Protein AF-A0A2P5VU64-F1 (afdb_monomer)

Radius of gyration: 19.5 Å; Cα contacts (8 Å, |Δi|>4): 192; chains: 1; bounding box: 50×42×52 Å

Sequence (195 aa):
MLFRFRMPMESRQTRKTIYHFSALVTERRICGEYETPKRPQPHTSYDRAQQSMHFMIYVHAKMMIDGAKDTEIAMGAYQPYRLSTKEPVRGQIHGLRMALWYEHLRKLDKSFLEPESLEFVRKVKHSVEEYWDLYACESLDNKLLSHLLSYPIGVSSDGEVKELAGLEYLRTPKVEFLNPNLDPSFHSHYLNSVI

Foldseek 3Di:
DWDWDFEDDDPDDPDGDIFTKFFKAADDDDPPDDDDPDADDPPALRNLCVVRSMDTDDDPDDDDDDDDDDDDDDDDDDDPVQDPPPHQGDDPVLVVQQVVCCQAQVDDDPCSSPRRDVVVVVVLQVSQDVLLVVLLDSDSPDHSSGRIHGDQWDADPVGDIDGHHSCPSVDRPPDDPDDPPQDPVVVVVVVVVVD

Nearest PDB stru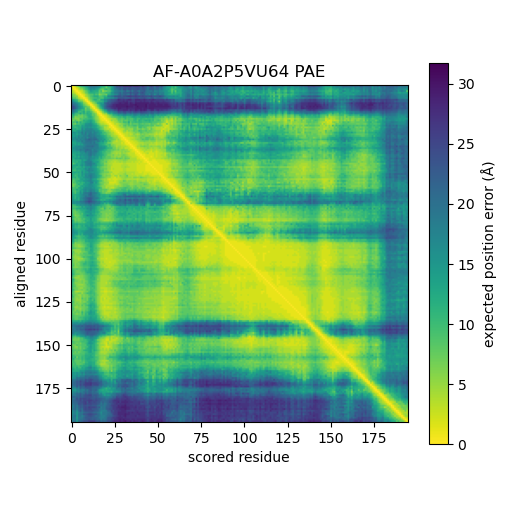ctures (foldseek):
  6kz9-assembly1_A  TM=8.864E-01  e=1.125E-11  Arabidopsis thaliana
  6kz8-assembly2_B  TM=8.758E-01  e=1.652E-11  Arabidopsis thaliana

Secondary structure (DSSP, 8-state):
--EEEE-PPPTT--S--EEEEEEEEE----TTPPPPSSPPPTTSHHHHHHHHTEEE------S---SSSS---------TT--TTTS---SHHHHHHHHHHHHHHS---GGGG-TTSHHHHHHHHHHHHHHHHHHHSS-TTS----SEEE-SEEE-TT--EEEPTTGGGT--TT--SS-TTS-HHHHHHHHHH--

Solvent-accessible surface area (backbone atoms only — not comparable to full-atom values): 12483 Å² total; per-residue (Å²): 110,73,49,76,49,88,49,59,82,68,88,92,62,97,63,87,60,73,48,53,32,35,43,40,47,54,62,74,94,56,94,89,58,90,76,73,96,67,80,63,62,83,92,34,50,65,30,50,28,66,71,67,32,46,48,72,51,81,61,83,82,83,88,78,86,80,83,89,79,65,95,80,87,86,86,89,85,81,59,88,93,49,56,73,83,88,49,88,50,84,42,70,70,43,51,52,54,52,50,51,45,28,68,30,55,60,50,89,58,78,43,69,80,43,62,72,34,60,66,27,48,55,51,53,52,51,51,15,49,54,43,36,56,56,68,46,42,88,62,79,83,62,75,56,74,40,28,44,21,48,36,67,58,43,71,50,97,91,63,53,78,44,78,42,89,54,49,74,80,75,42,43,96,84,60,69,94,69,60,89,87,54,54,73,68,48,57,55,42,52,71,57,62,80,102

Structure (mmCIF, N/CA/C/O backbone):
data_AF-A0A2P5VU64-F1
#
_entry.id   AF-A0A2P5VU64-F1
#
loop_
_atom_site.group_PDB
_atom_site.id
_atom_site.type_symbol
_atom_site.label_atom_id
_atom_site.label_alt_id
_atom_site.label_comp_id
_atom_site.label_asym_id
_atom_site.label_entity_id
_atom_site.label_seq_id
_atom_site.pdbx_PDB_ins_code
_atom_site.Cartn_x
_atom_site.Cartn_y
_atom_site.Cartn_z
_atom_site.occupancy
_atom_site.B_iso_or_equiv
_atom_site.auth_seq_id
_atom_site.auth_comp_id
_atom_site.auth_asym_id
_atom_site.auth_atom_id
_atom_site.pdbx_PDB_model_num
ATOM 1 N N . MET A 1 1 ? -3.657 -5.765 -7.838 1.00 35.09 1 MET A N 1
ATOM 2 C CA . MET A 1 1 ? -4.469 -5.692 -6.606 1.00 35.09 1 MET A CA 1
ATOM 3 C C . MET A 1 1 ? -4.296 -4.299 -6.033 1.00 35.09 1 MET A C 1
ATOM 5 O O . MET A 1 1 ? -3.183 -3.792 -6.041 1.00 35.09 1 MET A O 1
ATOM 9 N N . LEU A 1 2 ? -5.405 -3.664 -5.678 1.00 44.16 2 LEU A N 1
ATOM 10 C CA . LEU A 1 2 ? -5.527 -2.230 -5.438 1.00 44.16 2 LEU A CA 1
ATOM 11 C C . LEU A 1 2 ? -5.613 -1.996 -3.932 1.00 44.16 2 LEU A C 1
ATOM 13 O O . LEU A 1 2 ? -6.511 -2.546 -3.292 1.00 44.16 2 LEU A O 1
ATOM 17 N N . PHE A 1 3 ? -4.716 -1.202 -3.348 1.00 46.94 3 PHE A N 1
ATOM 18 C CA . PHE A 1 3 ? -4.949 -0.755 -1.978 1.00 46.94 3 PHE A CA 1
ATOM 19 C C . PHE A 1 3 ? -6.023 0.324 -2.001 1.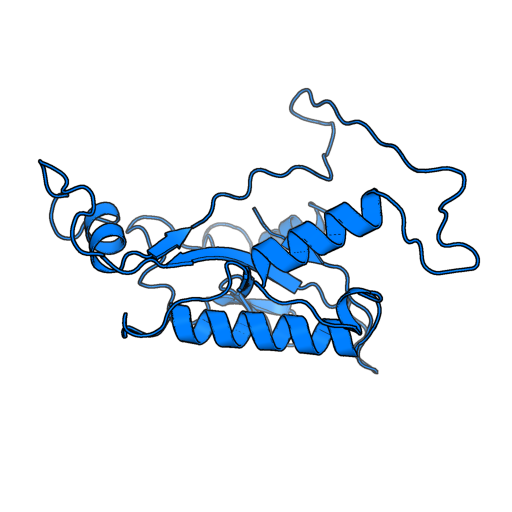00 46.94 3 PHE A C 1
ATOM 21 O O . PHE A 1 3 ? -5.830 1.382 -2.600 1.00 46.94 3 PHE A O 1
ATOM 28 N N . ARG A 1 4 ? -7.154 0.042 -1.355 1.00 49.94 4 ARG A N 1
ATOM 29 C CA . ARG A 1 4 ? -8.271 0.971 -1.228 1.00 49.94 4 ARG A CA 1
ATOM 30 C C . ARG A 1 4 ? -8.311 1.511 0.190 1.00 49.94 4 ARG A C 1
ATOM 32 O O . ARG A 1 4 ? -8.618 0.774 1.125 1.00 49.94 4 ARG A O 1
ATOM 39 N N . PHE A 1 5 ? -8.062 2.805 0.344 1.00 51.47 5 PHE A N 1
ATOM 40 C CA . PHE A 1 5 ? -8.229 3.478 1.628 1.00 51.47 5 PHE A CA 1
ATOM 41 C C . PHE A 1 5 ? -9.412 4.433 1.560 1.00 51.47 5 PHE A C 1
ATOM 43 O O . PHE A 1 5 ? -9.481 5.316 0.703 1.00 51.47 5 PHE A O 1
ATOM 50 N N . ARG A 1 6 ? -10.360 4.242 2.480 1.00 52.38 6 ARG A N 1
ATOM 51 C CA . ARG A 1 6 ? -11.433 5.203 2.720 1.00 52.38 6 ARG A CA 1
ATOM 52 C C . ARG A 1 6 ? -10.887 6.280 3.647 1.00 52.38 6 ARG A C 1
ATOM 54 O O . ARG A 1 6 ? -10.608 6.000 4.807 1.00 52.38 6 ARG A O 1
ATOM 61 N N . MET A 1 7 ? -10.743 7.486 3.117 1.00 52.78 7 MET A N 1
ATOM 62 C CA . MET A 1 7 ? -10.142 8.617 3.816 1.00 52.78 7 MET A CA 1
ATOM 63 C C . MET A 1 7 ? -11.204 9.700 4.108 1.00 52.78 7 MET A C 1
ATOM 65 O O . MET A 1 7 ? -12.197 9.792 3.378 1.00 52.78 7 MET A O 1
ATOM 69 N N . PRO A 1 8 ? -11.042 10.498 5.176 1.00 45.56 8 PRO A N 1
ATOM 70 C CA . PRO A 1 8 ? -11.958 11.584 5.531 1.00 45.56 8 PRO A CA 1
ATOM 71 C C . PRO A 1 8 ? -11.975 12.732 4.520 1.00 45.56 8 PRO A C 1
ATOM 73 O O . PRO A 1 8 ? -11.024 12.958 3.777 1.00 45.56 8 PRO A O 1
ATOM 76 N N . MET A 1 9 ? -13.091 13.460 4.534 1.00 53.88 9 MET A N 1
ATOM 77 C CA . MET A 1 9 ? -13.458 14.505 3.577 1.00 53.88 9 MET A CA 1
ATOM 78 C C . MET A 1 9 ? -12.598 15.770 3.706 1.00 53.88 9 MET A C 1
ATOM 80 O O . MET A 1 9 ? -12.361 16.267 4.805 1.00 53.88 9 MET A O 1
ATOM 84 N N . GLU A 1 10 ? -12.265 16.365 2.564 1.00 50.94 10 GLU A N 1
ATOM 85 C CA . GLU A 1 10 ? -11.959 17.790 2.438 1.00 50.94 10 GLU A CA 1
ATOM 86 C C . GLU A 1 10 ? -13.278 18.495 2.057 1.00 50.94 10 GLU A C 1
ATOM 88 O O . GLU A 1 10 ? -14.085 17.956 1.297 1.00 50.94 10 GLU A O 1
ATOM 93 N N . SER A 1 11 ? -13.601 19.618 2.693 1.00 46.41 11 SER A N 1
ATOM 94 C CA . SER A 1 11 ? -14.956 20.185 2.698 1.00 46.41 11 SER A CA 1
ATOM 95 C C . SER A 1 11 ? -15.526 20.502 1.297 1.00 46.41 11 SER A C 1
ATOM 97 O O . SER A 1 11 ? -14.829 20.966 0.404 1.00 46.41 11 SER A O 1
ATOM 99 N N . ARG A 1 12 ? -16.851 20.299 1.157 1.00 40.94 12 ARG A N 1
ATOM 100 C CA . ARG A 1 12 ? -17.751 20.607 0.013 1.00 40.94 12 ARG A CA 1
ATOM 101 C C . ARG A 1 12 ? -17.736 19.713 -1.241 1.00 40.94 12 ARG A C 1
ATOM 103 O O . ARG A 1 12 ? -18.555 19.968 -2.121 1.00 40.94 12 ARG A O 1
ATOM 110 N N . GLN A 1 13 ? -16.983 18.615 -1.304 1.00 41.06 13 GLN A N 1
ATOM 111 C CA . GLN A 1 13 ? -17.197 17.600 -2.352 1.00 41.06 13 GLN A CA 1
ATOM 112 C C . GLN A 1 13 ? -18.143 16.495 -1.836 1.00 41.06 13 GLN A C 1
ATOM 114 O O . GLN A 1 13 ? -17.823 15.763 -0.907 1.00 41.06 13 GLN A O 1
ATOM 119 N N . THR A 1 14 ? -19.331 16.346 -2.425 1.00 37.97 14 THR A N 1
ATOM 120 C CA . THR A 1 14 ? -20.362 15.352 -2.043 1.00 37.97 14 THR A CA 1
ATOM 121 C C . THR A 1 14 ? -20.036 13.905 -2.447 1.00 37.97 14 THR A C 1
ATOM 123 O O . THR A 1 14 ? -20.890 13.024 -2.335 1.00 37.97 14 THR A O 1
ATOM 126 N N . ARG A 1 15 ? -18.811 13.614 -2.902 1.00 46.00 15 ARG A N 1
ATOM 127 C CA . ARG A 1 15 ? -18.393 12.279 -3.353 1.00 46.00 15 ARG A CA 1
ATOM 128 C C . ARG A 1 15 ? -17.244 11.755 -2.494 1.00 46.00 15 ARG A C 1
ATOM 130 O O . ARG A 1 15 ? -16.298 12.470 -2.196 1.00 46.00 15 ARG A O 1
ATOM 137 N N . LYS A 1 16 ? -17.355 10.485 -2.096 1.00 49.34 16 LYS A N 1
ATOM 138 C CA . LYS A 1 16 ? -16.353 9.731 -1.330 1.00 49.34 16 LYS A CA 1
ATOM 139 C C . LYS A 1 16 ? -15.009 9.773 -2.073 1.00 49.34 16 LYS A C 1
ATOM 141 O O . LYS A 1 16 ? -14.942 9.267 -3.190 1.00 49.34 16 LYS A O 1
ATOM 146 N N . THR A 1 17 ? -13.951 10.311 -1.468 1.00 55.25 17 THR A N 1
ATOM 147 C CA . THR A 1 17 ? -12.604 10.234 -2.056 1.00 55.25 17 THR A CA 1
ATOM 148 C C . THR A 1 17 ? -12.017 8.853 -1.786 1.00 55.25 17 THR A C 1
ATOM 150 O O . THR A 1 17 ? -11.807 8.464 -0.635 1.00 55.25 17 THR A O 1
ATOM 153 N N . ILE A 1 18 ? -11.802 8.088 -2.852 1.00 63.03 18 ILE A N 1
ATOM 154 C CA . ILE A 1 18 ? -11.161 6.776 -2.810 1.00 63.03 18 ILE A CA 1
ATOM 155 C C . ILE A 1 18 ? -9.759 6.950 -3.377 1.00 63.03 18 ILE A C 1
ATOM 157 O O . ILE A 1 18 ? -9.608 7.434 -4.496 1.00 63.03 18 ILE A O 1
ATOM 161 N N . TYR A 1 19 ? -8.754 6.547 -2.605 1.00 65.44 19 TYR A N 1
ATOM 162 C CA . TYR A 1 19 ? -7.378 6.507 -3.079 1.00 65.44 19 TYR A CA 1
ATOM 163 C C . TYR A 1 19 ? -7.000 5.091 -3.481 1.00 65.44 19 TYR A C 1
ATOM 165 O O . TYR A 1 19 ? -7.389 4.118 -2.825 1.00 65.44 19 TYR A O 1
ATOM 173 N N . HIS A 1 20 ? -6.238 5.019 -4.563 1.00 71.25 20 HIS A N 1
ATOM 174 C CA . HIS A 1 20 ? -5.777 3.802 -5.194 1.00 71.25 20 HIS A CA 1
ATOM 175 C C . HIS A 1 20 ? -4.257 3.821 -5.223 1.00 71.25 20 HIS A C 1
ATOM 177 O O . HIS A 1 20 ? -3.665 4.754 -5.765 1.00 71.25 20 HIS A O 1
ATOM 183 N N . PHE A 1 21 ? -3.638 2.789 -4.656 1.00 77.44 21 PHE A N 1
ATOM 184 C CA . PHE A 1 21 ? -2.183 2.667 -4.633 1.00 77.44 21 PHE A CA 1
ATOM 185 C C . PHE A 1 21 ? -1.721 1.348 -5.248 1.00 77.44 21 PHE A C 1
ATOM 187 O O . PHE A 1 21 ? -2.405 0.321 -5.151 1.00 77.44 21 PHE A O 1
ATOM 194 N N . SER A 1 22 ? -0.534 1.390 -5.841 1.00 74.38 22 SER A N 1
ATOM 195 C CA . SER A 1 22 ? 0.247 0.238 -6.292 1.00 74.38 22 SER A CA 1
ATOM 196 C C . SER A 1 22 ? 1.523 0.117 -5.467 1.00 74.38 22 SER A C 1
ATOM 198 O O . SER A 1 22 ? 2.040 1.119 -4.973 1.00 74.38 22 SER A O 1
ATOM 200 N N . ALA A 1 23 ? 2.029 -1.110 -5.335 1.00 74.31 23 ALA A N 1
ATOM 201 C CA . ALA A 1 23 ? 3.325 -1.354 -4.725 1.00 74.31 23 ALA A CA 1
ATOM 202 C C . ALA A 1 23 ? 4.374 -1.656 -5.804 1.00 74.31 23 ALA A C 1
ATOM 204 O O . ALA A 1 23 ? 4.164 -2.560 -6.614 1.00 74.31 23 ALA A O 1
ATOM 205 N N . LEU A 1 24 ? 5.483 -0.921 -5.830 1.00 73.38 24 LEU A N 1
ATOM 206 C CA . LEU A 1 24 ? 6.582 -1.126 -6.781 1.00 73.38 24 LEU A CA 1
ATOM 207 C C . LEU A 1 24 ? 7.917 -1.176 -6.034 1.00 73.38 24 LEU A C 1
ATOM 209 O O . LEU A 1 24 ? 8.029 -0.730 -4.893 1.00 73.38 24 LEU A O 1
ATOM 213 N N . VAL A 1 25 ? 8.919 -1.740 -6.693 1.00 73.00 25 VAL A N 1
ATOM 214 C CA . VAL A 1 25 ? 10.304 -1.764 -6.238 1.00 73.00 25 VAL A CA 1
ATOM 215 C C . VAL A 1 25 ? 11.204 -1.242 -7.353 1.00 73.00 25 VAL A C 1
ATOM 217 O O . VAL A 1 25 ? 11.032 -1.609 -8.518 1.00 73.00 25 VAL A O 1
ATOM 220 N N . THR A 1 26 ? 12.157 -0.396 -6.969 1.00 71.25 26 THR A N 1
ATOM 221 C CA . THR A 1 26 ? 13.255 0.064 -7.820 1.00 71.25 26 THR A CA 1
ATOM 222 C C . THR A 1 26 ? 14.561 -0.210 -7.095 1.00 71.25 26 THR A C 1
ATOM 224 O O . THR A 1 26 ? 14.752 0.273 -5.976 1.00 71.25 26 THR A O 1
ATOM 227 N N . GLU A 1 27 ? 15.468 -0.955 -7.719 1.00 72.12 27 GLU A N 1
ATOM 228 C CA . GLU A 1 27 ? 16.772 -1.275 -7.130 1.00 72.12 27 GLU A CA 1
ATOM 229 C C . GLU A 1 27 ? 17.926 -0.738 -7.978 1.00 72.12 27 GLU A C 1
ATOM 231 O O . GLU A 1 27 ? 17.829 -0.581 -9.192 1.00 72.12 27 GLU A O 1
ATOM 236 N N . ARG A 1 28 ? 19.054 -0.441 -7.329 1.00 73.62 28 ARG A N 1
ATOM 237 C CA . ARG A 1 28 ? 20.294 -0.082 -8.020 1.00 73.62 28 ARG A CA 1
ATOM 238 C C . ARG A 1 28 ? 21.192 -1.306 -8.052 1.00 73.62 28 ARG A C 1
ATOM 240 O O . ARG A 1 28 ? 21.354 -1.951 -7.020 1.00 73.62 28 ARG A O 1
ATOM 247 N N . ARG A 1 29 ? 21.859 -1.537 -9.185 1.00 71.50 29 ARG A N 1
ATOM 248 C CA . ARG A 1 29 ? 22.912 -2.549 -9.241 1.00 71.50 29 ARG A CA 1
ATOM 249 C C . ARG A 1 29 ? 24.040 -2.249 -8.264 1.00 71.50 29 ARG A C 1
ATOM 251 O O . ARG A 1 29 ? 24.565 -1.132 -8.244 1.00 71.50 29 ARG A O 1
ATOM 258 N N . ILE A 1 30 ? 24.439 -3.253 -7.495 1.00 78.56 30 ILE A N 1
ATOM 259 C CA . ILE A 1 30 ? 25.557 -3.158 -6.550 1.00 78.56 30 ILE A CA 1
ATOM 260 C C . ILE A 1 30 ? 26.722 -4.054 -6.976 1.00 78.56 30 ILE A C 1
ATOM 262 O O . ILE A 1 30 ? 26.558 -5.049 -7.676 1.00 78.56 30 ILE A O 1
ATOM 266 N N . CYS A 1 31 ? 27.938 -3.688 -6.567 1.00 78.62 31 CYS A N 1
ATOM 267 C CA . CYS A 1 31 ? 29.116 -4.510 -6.836 1.00 78.62 31 CYS A CA 1
ATOM 268 C C . CYS A 1 31 ? 28.989 -5.863 -6.114 1.00 78.62 31 CYS A C 1
ATOM 270 O O . CYS A 1 31 ? 28.691 -5.893 -4.920 1.00 78.62 31 CYS A O 1
ATOM 272 N N . GLY A 1 32 ? 29.226 -6.965 -6.831 1.00 84.06 32 GLY A N 1
ATOM 273 C CA . GLY A 1 32 ? 29.089 -8.325 -6.298 1.00 84.06 32 GLY A CA 1
ATOM 274 C C . GLY A 1 32 ? 27.659 -8.877 -6.304 1.00 84.06 32 GLY A C 1
ATOM 275 O O . GLY A 1 32 ? 27.426 -9.943 -5.737 1.00 84.06 32 GLY A O 1
ATOM 276 N N . GLU A 1 33 ? 26.707 -8.176 -6.925 1.00 84.12 33 GLU A N 1
ATOM 277 C CA . GLU A 1 33 ? 25.364 -8.704 -7.174 1.00 84.12 33 GLU A CA 1
ATOM 278 C C . GLU A 1 33 ? 25.394 -9.885 -8.158 1.00 84.12 33 GLU A C 1
ATOM 280 O O . GLU A 1 33 ? 26.317 -10.038 -8.958 1.00 84.12 33 GLU A O 1
ATOM 285 N N . TYR A 1 34 ? 24.373 -10.739 -8.094 1.00 84.25 34 TYR A N 1
ATOM 286 C CA . TYR A 1 34 ? 24.239 -11.888 -8.981 1.00 84.25 34 TYR A CA 1
ATOM 287 C C . TYR A 1 34 ? 24.138 -11.464 -10.454 1.00 84.25 34 TYR A C 1
ATOM 289 O O . TYR A 1 34 ? 23.238 -10.721 -10.847 1.00 84.25 34 TYR A O 1
ATOM 297 N N . GLU A 1 35 ? 25.016 -12.009 -11.295 1.00 83.12 35 GLU A N 1
ATOM 298 C CA . GLU A 1 35 ? 24.960 -11.810 -12.740 1.00 83.12 35 GLU A CA 1
ATOM 299 C C . GLU A 1 35 ? 24.238 -12.973 -13.426 1.00 83.12 35 GLU A C 1
ATOM 301 O O . GLU A 1 35 ? 24.641 -14.136 -13.351 1.00 83.12 35 GLU A O 1
ATOM 306 N N . THR A 1 36 ? 23.157 -12.657 -14.140 1.00 82.81 36 THR A N 1
ATOM 307 C CA . THR A 1 36 ? 22.395 -13.651 -14.900 1.00 82.81 36 THR A CA 1
ATOM 308 C C . THR A 1 36 ? 23.235 -14.210 -16.058 1.00 82.81 36 THR A C 1
ATOM 310 O O . THR A 1 36 ? 23.686 -13.425 -16.898 1.00 82.81 36 THR A O 1
ATOM 313 N N . PRO A 1 37 ? 23.368 -15.543 -16.208 1.00 83.25 37 PRO A N 1
ATOM 314 C CA . PRO A 1 37 ? 24.185 -16.150 -17.265 1.00 83.25 37 PRO A CA 1
ATOM 315 C C . PRO A 1 37 ? 23.597 -15.979 -18.675 1.00 83.25 37 PRO A C 1
ATOM 317 O O . PRO A 1 37 ? 24.308 -16.122 -19.667 1.00 83.25 37 PRO A O 1
ATOM 320 N N . LYS A 1 38 ? 22.296 -15.684 -18.789 1.00 88.75 38 LYS A N 1
ATOM 321 C CA . LYS A 1 38 ? 21.613 -15.391 -20.055 1.00 88.75 38 LYS A CA 1
ATOM 322 C C . LYS A 1 38 ? 20.889 -14.061 -19.944 1.00 88.75 38 LYS A C 1
ATOM 324 O O . LYS A 1 38 ? 20.228 -13.809 -18.940 1.00 88.75 38 LYS A O 1
ATOM 329 N N . ARG A 1 39 ? 20.990 -13.241 -20.990 1.00 85.38 39 ARG A N 1
ATOM 330 C CA . ARG A 1 39 ? 20.230 -11.995 -21.091 1.00 85.38 39 ARG A CA 1
ATOM 331 C C . ARG A 1 39 ? 18.847 -12.241 -21.706 1.00 85.38 39 ARG A C 1
ATOM 333 O O . ARG A 1 39 ? 18.708 -13.159 -22.521 1.00 85.38 39 ARG A O 1
ATOM 340 N N . PRO A 1 40 ? 17.844 -11.430 -21.334 1.00 86.62 40 PRO A N 1
ATOM 341 C CA . PRO A 1 40 ? 16.554 -11.385 -22.011 1.00 86.62 40 PRO A CA 1
ATOM 342 C C . PRO A 1 40 ? 16.703 -11.154 -23.518 1.00 86.62 40 PRO A C 1
ATOM 344 O O . PRO A 1 40 ? 17.687 -10.571 -23.975 1.00 86.62 40 PRO A O 1
ATOM 347 N N . GLN A 1 41 ? 15.697 -11.558 -24.297 1.00 85.81 41 GLN A N 1
ATOM 348 C CA . GLN A 1 41 ? 15.611 -11.121 -25.691 1.00 85.81 41 GLN A CA 1
ATOM 349 C C . GLN A 1 41 ? 15.398 -9.597 -25.741 1.00 85.81 41 GLN A C 1
ATOM 351 O O . GLN A 1 41 ? 14.545 -9.103 -24.990 1.00 85.81 41 GLN A O 1
ATOM 356 N N . PRO A 1 42 ? 16.114 -8.864 -26.615 1.00 86.19 42 PRO A N 1
ATOM 357 C CA . PRO A 1 42 ? 15.985 -7.414 -26.723 1.00 86.19 42 PRO A CA 1
ATOM 358 C C . PRO A 1 42 ? 14.543 -6.963 -26.960 1.00 86.19 42 PRO A C 1
ATOM 360 O O . PRO A 1 42 ? 13.776 -7.646 -27.641 1.00 86.19 42 PRO A O 1
ATOM 363 N N . HIS A 1 43 ? 14.185 -5.798 -26.418 1.00 79.44 43 HIS A N 1
ATOM 364 C CA . HIS A 1 43 ? 12.869 -5.159 -26.595 1.00 79.44 43 HIS A CA 1
ATOM 365 C C . HIS A 1 43 ? 11.676 -5.932 -26.005 1.00 79.44 43 HIS A C 1
ATOM 367 O O . HIS A 1 43 ? 10.518 -5.587 -26.253 1.00 79.44 43 HIS A O 1
ATOM 373 N N . THR A 1 44 ? 11.927 -6.955 -25.185 1.00 80.62 44 THR A N 1
ATOM 374 C CA . THR A 1 44 ? 10.879 -7.610 -24.393 1.00 80.62 44 THR A CA 1
ATOM 375 C C . THR A 1 44 ? 10.579 -6.822 -23.117 1.00 80.62 44 THR A C 1
ATOM 377 O O . THR A 1 44 ? 11.389 -6.025 -22.648 1.00 80.62 44 THR A O 1
ATOM 380 N N . SER A 1 45 ? 9.419 -7.061 -22.496 1.00 75.06 45 SER A N 1
ATOM 381 C CA . SER A 1 45 ? 9.135 -6.503 -21.164 1.00 75.06 45 SER A CA 1
ATOM 382 C C . SER A 1 45 ? 10.151 -6.948 -20.116 1.00 75.06 45 SER A C 1
ATOM 384 O O . SER A 1 45 ? 10.451 -6.186 -19.206 1.00 75.06 45 SER A O 1
ATOM 386 N N . TYR A 1 46 ? 10.681 -8.165 -20.257 1.00 79.38 46 TYR A N 1
ATOM 387 C CA . TYR A 1 46 ? 11.699 -8.701 -19.363 1.0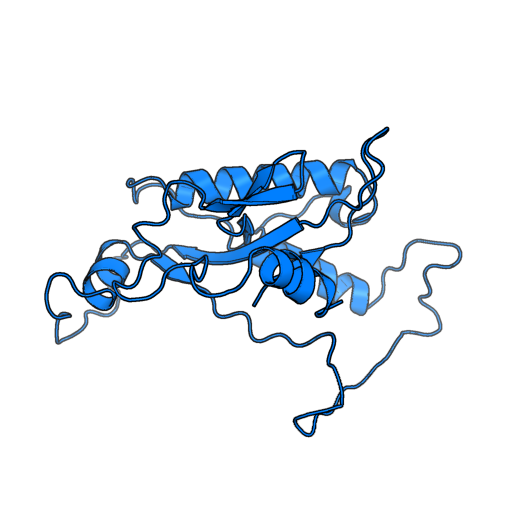0 79.38 46 TYR A CA 1
ATOM 388 C C . TYR A 1 46 ? 13.030 -7.950 -19.513 1.00 79.38 46 TYR A C 1
ATOM 390 O O . TYR A 1 46 ? 13.618 -7.555 -18.513 1.00 79.38 46 TYR A O 1
ATOM 398 N N . ASP A 1 47 ? 13.444 -7.661 -20.751 1.00 81.19 47 ASP A N 1
ATOM 399 C CA . ASP A 1 47 ? 14.612 -6.819 -21.044 1.00 81.19 47 ASP A CA 1
ATOM 400 C C . ASP A 1 47 ? 14.464 -5.412 -20.458 1.00 81.19 47 ASP A C 1
ATOM 402 O O . ASP A 1 47 ? 15.327 -4.953 -19.713 1.00 81.19 47 ASP A O 1
ATOM 406 N N . ARG A 1 48 ? 13.322 -4.758 -20.706 1.00 78.25 48 ARG A N 1
ATOM 407 C CA . ARG A 1 48 ? 13.057 -3.405 -20.195 1.00 78.25 48 ARG A CA 1
ATOM 408 C C . ARG A 1 48 ? 13.039 -3.343 -18.670 1.00 78.25 48 ARG A C 1
ATOM 410 O O . ARG A 1 48 ? 13.678 -2.461 -18.111 1.00 78.25 48 ARG A O 1
ATOM 417 N N . ALA A 1 49 ? 12.368 -4.285 -18.007 1.00 77.50 49 ALA A N 1
ATOM 418 C CA . ALA A 1 49 ? 12.334 -4.350 -16.546 1.00 77.50 49 ALA A CA 1
ATOM 419 C C . ALA A 1 49 ? 13.727 -4.607 -15.944 1.00 77.50 49 ALA A C 1
ATOM 421 O O . ALA A 1 49 ? 14.076 -4.018 -14.925 1.00 77.50 49 ALA A O 1
ATOM 422 N N . GLN A 1 50 ? 14.553 -5.442 -16.588 1.00 80.50 50 GLN A N 1
ATOM 423 C CA . GLN A 1 50 ? 15.921 -5.710 -16.135 1.00 80.50 50 GLN A CA 1
ATOM 424 C C . GLN A 1 50 ? 16.872 -4.522 -16.365 1.00 80.50 50 GLN A C 1
ATOM 426 O O . GLN A 1 50 ? 17.839 -4.360 -15.620 1.00 80.50 50 GLN A O 1
ATOM 431 N N . GLN A 1 51 ? 16.633 -3.706 -17.394 1.00 79.38 51 GLN A N 1
ATOM 432 C CA . GLN A 1 51 ? 17.415 -2.495 -17.666 1.00 79.38 51 GLN A CA 1
ATOM 433 C C . GLN A 1 51 ? 17.019 -1.342 -16.746 1.00 79.38 51 GLN A C 1
ATOM 435 O O . GLN A 1 51 ? 17.893 -0.657 -16.219 1.00 79.38 51 GLN A O 1
ATOM 440 N N . SER A 1 52 ? 15.717 -1.145 -16.537 1.00 74.69 52 SER A N 1
ATOM 441 C CA . SER A 1 52 ? 15.217 -0.097 -15.654 1.00 74.69 52 SER A CA 1
ATOM 442 C C . SER A 1 52 ? 15.355 -0.476 -14.179 1.00 74.69 52 SER A C 1
ATOM 444 O O . SER A 1 52 ? 15.343 0.414 -13.345 1.00 74.69 52 SER A O 1
ATOM 446 N N . MET A 1 53 ? 15.489 -1.762 -13.835 1.00 77.31 53 MET A N 1
ATOM 447 C CA . MET A 1 53 ? 15.471 -2.263 -12.450 1.00 77.31 53 MET A CA 1
ATOM 448 C C . MET A 1 53 ? 14.180 -1.911 -11.695 1.00 77.31 53 MET A C 1
ATOM 450 O O . MET A 1 53 ? 14.178 -1.784 -10.471 1.00 77.31 53 MET A O 1
ATOM 454 N N . HIS A 1 54 ? 13.078 -1.758 -12.431 1.00 76.12 54 HIS A N 1
ATOM 455 C CA . HIS A 1 54 ? 11.755 -1.484 -11.887 1.00 76.12 54 HIS A CA 1
ATOM 456 C C . HIS A 1 54 ? 10.875 -2.726 -11.998 1.00 76.12 54 HIS A C 1
ATOM 458 O O . HIS A 1 54 ? 10.782 -3.346 -13.063 1.00 76.12 54 HIS A O 1
ATOM 464 N N . PHE A 1 55 ? 10.174 -3.067 -10.919 1.00 75.06 55 PHE A N 1
ATOM 465 C CA . PHE A 1 55 ? 9.162 -4.114 -10.967 1.00 75.06 55 PHE A CA 1
ATOM 466 C C . PHE A 1 55 ? 8.010 -3.866 -9.996 1.00 75.06 55 PHE A C 1
ATOM 468 O O . PHE A 1 55 ? 8.142 -3.156 -9.003 1.00 75.06 55 PHE A O 1
ATOM 475 N N . MET A 1 56 ? 6.857 -4.477 -10.272 1.00 78.00 56 MET A N 1
ATOM 476 C CA . MET A 1 56 ? 5.714 -4.410 -9.367 1.00 78.00 56 MET A CA 1
ATOM 477 C C . MET A 1 56 ? 5.865 -5.419 -8.232 1.00 78.00 56 MET A C 1
ATOM 479 O O . MET A 1 56 ? 6.048 -6.614 -8.469 1.00 78.00 56 MET A O 1
ATOM 483 N N . ILE A 1 57 ? 5.691 -4.955 -6.997 1.00 75.94 57 ILE A N 1
ATOM 484 C CA . ILE A 1 57 ? 5.488 -5.847 -5.860 1.00 75.94 57 ILE A CA 1
ATOM 485 C C . ILE A 1 57 ? 4.071 -6.396 -5.980 1.00 75.94 57 ILE A C 1
ATOM 487 O O . ILE A 1 57 ? 3.078 -5.666 -5.901 1.00 75.94 57 ILE A O 1
ATOM 491 N N . TYR A 1 58 ? 3.968 -7.704 -6.197 1.00 75.94 58 TYR A N 1
ATOM 492 C CA . TYR A 1 58 ? 2.675 -8.347 -6.342 1.00 75.94 58 TYR A CA 1
ATOM 493 C C . TYR A 1 58 ? 1.951 -8.407 -4.995 1.00 75.94 58 TYR A C 1
ATOM 495 O O . TYR A 1 58 ? 2.253 -9.222 -4.124 1.00 75.94 58 TYR A O 1
ATOM 503 N N . VAL A 1 59 ? 0.964 -7.530 -4.832 1.00 74.44 59 VAL A N 1
ATOM 504 C CA . VAL A 1 59 ? 0.091 -7.524 -3.660 1.00 74.44 59 VAL A CA 1
ATOM 505 C C . VAL A 1 59 ? -0.884 -8.692 -3.790 1.00 74.44 59 VAL A C 1
ATOM 507 O O . VAL A 1 59 ? -1.742 -8.696 -4.671 1.00 74.44 59 VAL A O 1
ATOM 510 N N . HIS A 1 60 ? -0.744 -9.681 -2.908 1.00 79.38 60 HIS A N 1
ATOM 511 C CA . HIS A 1 60 ? -1.597 -10.874 -2.8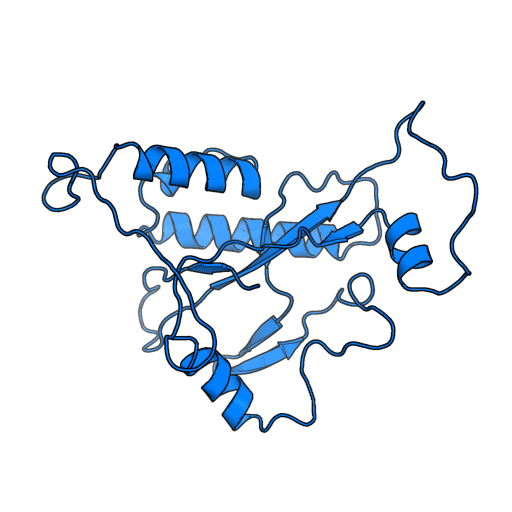30 1.00 79.38 60 HIS A CA 1
ATOM 512 C C . HIS A 1 60 ? -2.359 -10.947 -1.492 1.00 79.38 60 HIS A C 1
ATOM 514 O O . HIS A 1 60 ? -2.687 -12.028 -1.001 1.00 79.38 60 HIS A O 1
ATOM 520 N N . ALA A 1 61 ? -2.613 -9.793 -0.873 1.00 74.81 61 ALA A N 1
ATOM 521 C CA . ALA A 1 61 ? -3.262 -9.678 0.429 1.00 74.81 61 ALA A CA 1
ATOM 522 C C . ALA A 1 61 ? -4.787 -9.590 0.288 1.00 74.81 61 ALA A C 1
ATOM 524 O O . ALA A 1 61 ? -5.297 -8.583 -0.192 1.00 74.81 61 ALA A O 1
ATOM 525 N N . LYS A 1 62 ? -5.532 -10.604 0.740 1.00 77.69 62 LYS A N 1
ATOM 526 C CA . LYS A 1 62 ? -7.004 -10.579 0.750 1.00 77.69 62 LYS A CA 1
ATOM 527 C C . LYS A 1 62 ? -7.490 -10.131 2.117 1.00 77.69 62 LYS A C 1
ATOM 529 O O . LYS A 1 62 ? -7.135 -10.733 3.123 1.00 77.69 62 LYS A O 1
ATOM 534 N N . MET A 1 63 ? -8.300 -9.079 2.136 1.00 65.81 63 MET A N 1
ATOM 535 C CA . MET A 1 63 ? -8.911 -8.562 3.367 1.00 65.81 63 MET A CA 1
ATOM 536 C C . MET A 1 63 ? -10.441 -8.485 3.296 1.00 65.81 63 MET A C 1
ATOM 538 O O . MET A 1 63 ? -11.081 -8.277 4.319 1.00 65.81 63 MET A O 1
ATOM 542 N N . MET A 1 64 ? -11.029 -8.667 2.111 1.00 60.69 64 MET A N 1
ATOM 543 C CA . MET A 1 64 ? -12.475 -8.693 1.886 1.00 60.69 64 MET A CA 1
ATOM 544 C C . MET A 1 64 ? -12.759 -9.554 0.652 1.00 60.69 64 MET A C 1
ATOM 546 O O . MET A 1 64 ? -11.996 -9.486 -0.313 1.00 60.69 64 MET A O 1
ATOM 550 N N . ILE A 1 65 ? -13.790 -10.397 0.714 1.00 64.81 65 ILE A N 1
ATOM 551 C CA . ILE A 1 65 ? -14.074 -11.445 -0.276 1.00 64.81 65 ILE A CA 1
ATOM 552 C C . ILE A 1 65 ? -15.595 -11.535 -0.489 1.00 64.81 65 ILE A C 1
ATOM 554 O O . ILE A 1 65 ? -16.352 -11.335 0.459 1.00 64.81 65 ILE A O 1
ATOM 558 N N . ASP A 1 66 ? -16.019 -11.836 -1.719 1.00 70.00 66 ASP A N 1
ATOM 559 C CA . ASP A 1 66 ? -17.403 -12.151 -2.105 1.00 70.00 66 ASP A CA 1
ATOM 560 C C . ASP A 1 66 ? -17.576 -13.674 -2.305 1.00 70.00 66 ASP A C 1
ATOM 562 O O . ASP A 1 66 ? -16.654 -14.351 -2.755 1.00 70.00 66 ASP A O 1
ATOM 566 N N . GLY A 1 67 ? -18.741 -14.225 -1.949 1.00 70.81 67 GLY A N 1
ATOM 567 C CA . GLY A 1 67 ? -18.953 -15.660 -1.696 1.00 70.81 67 GLY A CA 1
ATOM 568 C C . GLY A 1 67 ? -19.619 -16.471 -2.813 1.00 70.81 67 GLY A C 1
ATOM 569 O O . GLY A 1 67 ? -19.977 -17.622 -2.583 1.00 70.81 67 GLY A O 1
ATOM 570 N N . ALA A 1 68 ? -19.841 -15.898 -3.998 1.00 72.94 68 ALA A N 1
ATOM 571 C CA . ALA A 1 68 ? -20.676 -16.527 -5.031 1.00 72.94 68 ALA A CA 1
ATOM 572 C C . ALA A 1 68 ? -19.923 -17.378 -6.078 1.00 72.94 68 ALA A C 1
ATOM 574 O O . ALA A 1 68 ? -20.564 -17.899 -6.992 1.00 72.94 68 ALA A O 1
ATOM 575 N N . LYS A 1 69 ? -18.588 -17.489 -6.008 1.00 78.38 69 LYS A N 1
ATOM 576 C CA . LYS A 1 69 ? -17.775 -18.136 -7.058 1.00 78.38 69 LYS A CA 1
ATOM 577 C C . LYS A 1 69 ? -16.880 -19.245 -6.514 1.00 78.38 69 LYS A C 1
ATOM 579 O O . LYS A 1 69 ? -17.252 -20.411 -6.586 1.00 78.38 69 LYS A O 1
ATOM 584 N N . ASP A 1 70 ? -15.728 -18.874 -5.971 1.00 80.69 70 ASP A N 1
ATOM 585 C CA . ASP A 1 70 ? -14.738 -19.816 -5.460 1.00 80.69 70 ASP A CA 1
ATOM 586 C C . ASP A 1 70 ? -14.941 -20.046 -3.956 1.00 80.69 70 ASP A C 1
ATOM 588 O O . ASP A 1 70 ? -15.482 -19.197 -3.243 1.00 80.69 70 ASP A O 1
ATOM 592 N N . THR A 1 71 ? -14.529 -21.214 -3.457 1.00 82.38 71 THR A N 1
ATOM 593 C CA . THR A 1 71 ? -14.554 -21.492 -2.017 1.00 82.38 71 THR A CA 1
ATOM 594 C C . THR A 1 71 ? -13.431 -20.736 -1.324 1.00 82.38 71 THR A C 1
ATOM 596 O O . THR A 1 71 ? -12.260 -20.953 -1.630 1.00 82.38 71 THR A O 1
ATOM 599 N N . GLU A 1 72 ? -13.787 -19.907 -0.352 1.00 86.62 72 GLU A N 1
ATOM 600 C CA . GLU A 1 72 ? -12.863 -19.021 0.351 1.00 86.62 72 GLU A CA 1
ATOM 601 C C . GLU A 1 72 ? -12.991 -19.220 1.866 1.00 86.62 72 GLU A C 1
ATOM 603 O O . GLU A 1 72 ? -14.050 -19.595 2.375 1.00 86.62 72 GLU A O 1
ATOM 608 N N . ILE A 1 73 ? -11.913 -18.961 2.608 1.00 85.00 73 ILE A N 1
ATOM 609 C CA . ILE A 1 73 ? -11.916 -18.985 4.075 1.00 85.00 73 ILE A CA 1
ATOM 610 C C . ILE A 1 73 ? -11.278 -17.707 4.614 1.00 85.00 73 ILE A C 1
ATOM 612 O O . ILE A 1 73 ? -10.208 -17.290 4.175 1.00 85.00 73 ILE A O 1
ATOM 616 N N . ALA A 1 74 ? -11.935 -17.082 5.589 1.00 87.38 74 ALA A N 1
ATOM 617 C CA . ALA A 1 74 ? -11.450 -15.880 6.253 1.00 87.38 74 ALA A CA 1
ATOM 618 C C . ALA A 1 74 ? -11.673 -15.976 7.766 1.00 87.38 74 ALA A C 1
ATOM 620 O O . ALA A 1 74 ? -12.663 -16.544 8.225 1.00 87.38 74 ALA A O 1
ATOM 621 N N . MET A 1 75 ? -10.759 -15.390 8.544 1.00 90.75 75 MET A N 1
ATOM 622 C CA . MET A 1 75 ? -10.889 -15.264 9.995 1.00 90.75 75 MET A CA 1
ATOM 623 C C . MET A 1 75 ? -10.977 -13.789 10.380 1.00 90.75 75 MET A C 1
ATOM 625 O O . MET A 1 75 ? -10.089 -13.000 10.064 1.00 90.75 75 MET A O 1
ATOM 629 N N . GLY A 1 76 ? -12.034 -13.436 11.110 1.00 88.94 76 GLY A N 1
ATOM 630 C CA . GLY A 1 76 ? -12.161 -12.148 11.781 1.00 88.94 76 GLY A CA 1
ATOM 631 C C . GLY A 1 76 ? -11.818 -12.288 13.259 1.00 88.94 76 GLY A C 1
ATOM 632 O O . GLY A 1 76 ? -12.368 -13.147 13.945 1.00 88.94 76 GLY A O 1
ATOM 633 N N . ALA A 1 77 ? -10.927 -11.439 13.761 1.00 89.19 77 ALA A N 1
ATOM 634 C CA . ALA A 1 77 ? -10.604 -11.370 15.180 1.00 89.19 77 ALA A CA 1
ATOM 635 C C . ALA A 1 77 ? -10.389 -9.918 15.609 1.00 89.19 77 ALA A C 1
ATOM 637 O O . ALA A 1 77 ? -9.907 -9.085 14.841 1.00 89.19 77 ALA A O 1
ATOM 638 N N . TYR A 1 78 ? -10.728 -9.621 16.858 1.00 90.38 78 TYR A N 1
ATOM 639 C CA . TYR A 1 78 ? -10.468 -8.333 17.489 1.00 90.38 78 TYR A CA 1
ATOM 640 C C . TYR A 1 78 ? -10.020 -8.547 18.935 1.00 90.38 78 TYR A C 1
ATOM 642 O O . TYR A 1 78 ? -10.249 -9.601 19.523 1.00 90.38 78 TYR A O 1
ATOM 650 N N . GLN A 1 79 ? -9.362 -7.545 19.517 1.00 90.81 79 GLN A N 1
ATOM 651 C CA . GLN A 1 79 ? -8.922 -7.573 20.911 1.00 90.81 79 GLN A CA 1
ATOM 652 C C . GLN A 1 79 ? -10.010 -6.927 21.795 1.00 90.81 79 GLN A C 1
ATOM 654 O O . GLN A 1 79 ? -10.183 -5.708 21.714 1.00 90.81 79 GLN A O 1
ATOM 659 N N . PRO A 1 80 ? -10.741 -7.683 22.645 1.00 87.56 80 PRO A N 1
ATOM 660 C CA . PRO A 1 80 ? -11.937 -7.177 23.336 1.00 87.56 80 PRO A CA 1
ATOM 661 C C . PRO A 1 80 ? -11.689 -5.971 24.247 1.00 87.56 80 PRO A C 1
ATOM 663 O O . PRO A 1 80 ? -12.538 -5.096 24.370 1.00 87.56 80 PRO A O 1
ATOM 666 N N . TYR A 1 81 ? -10.501 -5.892 24.846 1.00 85.75 81 TYR A N 1
ATOM 667 C CA . TYR A 1 81 ? -10.101 -4.794 25.734 1.00 85.75 81 TYR A CA 1
ATOM 668 C C . TYR A 1 81 ? -9.387 -3.647 25.005 1.00 85.75 81 TYR A C 1
ATOM 670 O O . TYR A 1 81 ? -8.765 -2.794 25.632 1.00 85.75 81 TYR A O 1
ATOM 678 N N . ARG A 1 82 ? -9.408 -3.644 23.669 1.00 80.50 82 ARG A N 1
ATOM 679 C CA . ARG A 1 82 ? -8.717 -2.672 22.812 1.00 80.50 82 ARG A CA 1
ATOM 680 C C . ARG A 1 82 ? -9.658 -2.226 21.687 1.00 80.50 82 ARG A C 1
ATOM 682 O O . ARG A 1 82 ? -9.356 -2.398 20.511 1.00 80.50 82 ARG A O 1
ATOM 689 N N . LEU A 1 83 ? -10.813 -1.679 22.068 1.00 84.69 83 LEU A N 1
ATOM 690 C CA . LEU A 1 83 ? -11.844 -1.176 21.154 1.00 84.69 83 LEU A CA 1
ATOM 691 C C . LEU A 1 83 ? -11.787 0.349 21.023 1.00 84.69 83 LEU A C 1
ATOM 693 O O . LEU A 1 83 ? -11.553 1.054 22.001 1.00 84.69 83 LEU A O 1
ATOM 697 N N . SER A 1 84 ? -12.053 0.858 19.818 1.00 81.56 84 SER A N 1
ATOM 698 C CA . SER A 1 84 ? -11.952 2.289 19.483 1.00 81.56 84 SER A CA 1
ATOM 699 C C . SER A 1 84 ? -13.214 3.074 19.850 1.00 81.56 84 SER A C 1
ATOM 701 O O . SER A 1 84 ? -13.673 3.906 19.074 1.00 81.56 84 SER A O 1
ATOM 703 N N . THR A 1 85 ? -13.833 2.768 20.993 1.00 77.81 85 THR A N 1
ATOM 704 C CA . THR A 1 85 ? -15.113 3.374 21.403 1.00 77.81 85 THR A CA 1
ATOM 705 C C . THR A 1 85 ? -14.940 4.649 22.221 1.00 77.81 85 THR A C 1
ATOM 707 O O . THR A 1 85 ? -15.822 5.500 22.207 1.00 77.81 85 THR A O 1
ATOM 710 N N . LYS A 1 86 ? -13.839 4.765 22.972 1.00 76.38 86 LYS A N 1
ATOM 711 C CA . LYS A 1 86 ? -13.552 5.918 23.847 1.00 76.38 86 LYS A CA 1
ATOM 712 C C . LYS A 1 86 ? -12.179 6.524 23.590 1.00 76.38 86 LYS A C 1
ATOM 714 O O . LYS A 1 86 ? -12.023 7.731 23.703 1.00 76.38 86 LYS A O 1
ATOM 719 N N . GLU A 1 87 ? -11.206 5.688 23.241 1.00 80.44 87 GLU A N 1
ATOM 720 C CA . GLU A 1 87 ? -9.816 6.086 23.042 1.00 80.44 87 GLU A CA 1
ATOM 721 C C . GLU A 1 87 ? -9.245 5.419 21.784 1.00 80.44 87 GLU A C 1
ATOM 723 O O . GLU A 1 87 ? -9.708 4.337 21.397 1.00 80.44 87 GLU A O 1
ATOM 728 N N . PRO A 1 88 ? -8.222 6.019 21.153 1.00 81.31 88 PRO A N 1
ATOM 729 C CA . PRO A 1 88 ? -7.520 5.399 20.040 1.00 81.31 88 PRO A CA 1
ATOM 730 C C . PRO A 1 88 ? -6.936 4.033 20.416 1.00 81.31 88 PRO A C 1
ATOM 732 O O . PRO A 1 88 ? -6.212 3.877 21.401 1.00 81.31 88 PRO A O 1
ATOM 735 N N . VAL A 1 89 ? -7.200 3.024 19.587 1.00 85.50 89 VAL A N 1
ATOM 736 C CA . VAL A 1 89 ? -6.727 1.658 19.840 1.00 85.50 89 VAL A CA 1
ATOM 737 C C . VAL A 1 89 ? -5.236 1.532 19.559 1.00 85.50 89 VAL A C 1
ATOM 739 O O . VAL A 1 89 ? -4.777 1.771 18.442 1.00 85.50 89 VAL A O 1
ATOM 742 N N . ARG A 1 90 ? -4.483 1.065 20.560 1.00 88.44 90 ARG A N 1
ATOM 743 C CA . ARG A 1 90 ? -3.042 0.763 20.472 1.00 88.44 90 ARG A CA 1
ATOM 744 C C . ARG A 1 90 ? -2.744 -0.706 20.798 1.00 88.44 90 ARG A C 1
ATOM 746 O O . ARG A 1 90 ? -1.974 -1.020 21.698 1.00 88.44 90 ARG A O 1
ATOM 753 N N . GLY A 1 91 ? -3.439 -1.606 20.105 1.00 90.06 91 GLY A N 1
ATOM 754 C CA . GLY A 1 91 ? -3.276 -3.059 20.216 1.00 90.06 91 GLY A CA 1
ATOM 755 C C . GLY A 1 91 ? -2.376 -3.672 19.133 1.00 90.06 91 GLY A C 1
ATOM 756 O O . GLY A 1 91 ? -1.711 -2.961 18.382 1.00 90.06 91 GLY A O 1
ATOM 757 N N . GLN A 1 92 ? -2.405 -4.999 18.997 1.00 91.94 92 GLN A N 1
ATOM 758 C CA . GLN A 1 92 ? -1.627 -5.724 17.979 1.00 91.94 92 GLN A CA 1
ATOM 759 C C . GLN A 1 92 ? -2.054 -5.356 16.555 1.00 91.94 92 GLN A C 1
ATOM 761 O O . GLN A 1 92 ? -1.201 -5.170 15.696 1.00 91.94 92 GLN A O 1
ATOM 766 N N . ILE A 1 93 ? -3.356 -5.161 16.320 1.00 90.25 93 ILE A N 1
ATOM 767 C CA . ILE A 1 93 ? -3.879 -4.717 15.016 1.00 90.25 93 ILE A CA 1
ATOM 768 C C . ILE A 1 93 ? -3.317 -3.335 14.654 1.00 90.25 93 ILE A C 1
ATOM 770 O O . ILE A 1 93 ? -2.918 -3.096 13.517 1.00 90.25 93 ILE A O 1
ATOM 774 N N . HIS A 1 94 ? -3.236 -2.427 15.632 1.00 91.00 94 HIS A N 1
ATOM 775 C CA . HIS A 1 94 ? -2.631 -1.114 15.428 1.00 91.00 94 HIS A CA 1
ATOM 776 C C . HIS A 1 94 ? -1.132 -1.226 15.117 1.00 91.00 94 HIS A C 1
ATOM 778 O O . HIS A 1 94 ? -0.665 -0.582 14.182 1.00 91.00 94 HIS A O 1
ATOM 784 N N . GLY A 1 95 ? -0.398 -2.067 15.852 1.00 92.75 95 GLY A N 1
ATOM 785 C CA . GLY A 1 95 ? 1.019 -2.329 15.590 1.00 92.75 95 GLY A CA 1
ATOM 786 C C . GLY A 1 95 ? 1.263 -2.893 14.189 1.00 92.75 95 GLY A C 1
ATOM 787 O O . GLY A 1 95 ? 2.102 -2.368 13.464 1.00 92.75 95 GLY A O 1
ATOM 788 N N . LEU A 1 96 ? 0.468 -3.883 13.771 1.00 91.25 96 LEU A N 1
ATOM 789 C CA . LEU A 1 96 ? 0.523 -4.447 12.420 1.00 91.25 96 LEU A CA 1
ATOM 790 C C . LEU A 1 96 ? 0.245 -3.380 11.352 1.00 91.25 96 LEU A C 1
ATOM 792 O O . LEU A 1 96 ? 1.003 -3.260 10.395 1.00 91.25 96 LEU A O 1
ATOM 796 N N . ARG A 1 97 ? -0.787 -2.547 11.542 1.00 92.12 97 ARG A N 1
ATOM 797 C CA . ARG A 1 97 ? -1.094 -1.425 10.637 1.00 92.12 97 ARG A CA 1
ATOM 798 C C . ARG A 1 97 ? 0.090 -0.465 10.505 1.00 92.12 97 ARG A C 1
ATOM 800 O O . ARG A 1 97 ? 0.422 -0.053 9.401 1.00 92.12 97 ARG A O 1
ATOM 807 N N . MET A 1 98 ? 0.712 -0.091 11.622 1.00 92.00 98 MET A N 1
ATOM 808 C CA . MET A 1 98 ? 1.872 0.807 11.629 1.00 92.00 98 MET A CA 1
ATOM 809 C C . MET A 1 98 ? 3.094 0.173 10.957 1.00 92.00 98 MET A C 1
ATOM 811 O O . MET A 1 98 ? 3.791 0.861 10.219 1.00 92.00 98 MET A O 1
ATOM 815 N N . ALA A 1 99 ? 3.327 -1.126 11.170 1.00 91.44 99 ALA A N 1
ATOM 816 C CA . ALA A 1 99 ? 4.402 -1.864 10.513 1.00 91.44 99 ALA A CA 1
ATOM 817 C C . ALA A 1 99 ? 4.218 -1.897 8.989 1.00 91.44 99 ALA A C 1
ATOM 819 O O . ALA A 1 99 ? 5.172 -1.628 8.270 1.00 91.44 99 ALA A O 1
ATOM 820 N N . LEU A 1 100 ? 2.992 -2.120 8.500 1.00 89.62 100 LEU A N 1
ATOM 821 C CA . LEU A 1 100 ? 2.680 -2.079 7.066 1.00 89.62 100 LEU A CA 1
ATOM 822 C C . LEU A 1 100 ? 2.865 -0.676 6.473 1.00 89.62 100 LEU A C 1
ATOM 824 O O . LEU A 1 100 ? 3.455 -0.531 5.406 1.00 89.62 100 LEU A O 1
ATOM 828 N N . TRP A 1 101 ? 2.420 0.377 7.170 1.00 90.69 101 TRP A N 1
ATOM 829 C CA . TRP A 1 101 ? 2.692 1.752 6.731 1.00 90.69 101 TRP A CA 1
ATOM 830 C C . TRP A 1 101 ? 4.185 2.044 6.664 1.00 90.69 101 TRP A C 1
ATOM 832 O O . TRP A 1 101 ? 4.642 2.664 5.707 1.00 90.69 101 TRP A O 1
ATOM 842 N N . TYR A 1 102 ? 4.947 1.580 7.652 1.00 90.62 102 TYR A N 1
ATOM 843 C CA . TYR A 1 102 ? 6.392 1.731 7.654 1.00 90.62 102 TYR A CA 1
ATOM 844 C C . TYR A 1 102 ? 7.050 0.944 6.521 1.00 90.62 102 TYR A C 1
ATOM 846 O O . TYR A 1 102 ? 7.902 1.489 5.837 1.00 90.62 102 TYR A O 1
ATOM 854 N N . GLU A 1 103 ? 6.655 -0.301 6.271 1.00 87.75 103 GLU A N 1
ATOM 855 C CA . GLU A 1 103 ? 7.188 -1.097 5.164 1.00 87.75 103 GLU A CA 1
ATOM 856 C C . GLU A 1 103 ? 6.954 -0.406 3.816 1.00 87.75 103 GLU A C 1
ATOM 858 O O . GLU A 1 103 ? 7.874 -0.301 2.999 1.00 87.75 103 GLU A O 1
ATOM 863 N N . HIS A 1 104 ? 5.734 0.093 3.614 1.00 86.12 104 HIS A N 1
ATOM 864 C CA . HIS A 1 104 ? 5.302 0.670 2.353 1.00 86.12 104 HIS A CA 1
ATOM 865 C C . HIS A 1 104 ? 5.823 2.085 2.122 1.00 86.12 104 HIS A C 1
ATOM 867 O O . HIS A 1 104 ? 6.238 2.365 1.008 1.00 86.12 104 HIS A O 1
ATOM 873 N N . LEU A 1 105 ? 5.841 2.955 3.135 1.00 86.19 105 LEU A N 1
ATOM 874 C CA . LEU A 1 105 ? 6.267 4.358 2.999 1.00 86.19 105 LEU A CA 1
ATOM 875 C C . LEU A 1 105 ? 7.708 4.610 3.470 1.00 86.19 105 LEU A C 1
ATOM 877 O O . LEU A 1 105 ? 8.217 5.715 3.302 1.00 86.19 105 LEU A O 1
ATOM 881 N N . ARG A 1 106 ? 8.340 3.634 4.140 1.00 86.50 106 ARG A N 1
ATOM 882 C CA . ARG A 1 106 ? 9.639 3.750 4.845 1.00 86.50 106 ARG A CA 1
ATOM 883 C C . ARG A 1 106 ? 9.755 4.967 5.759 1.00 86.50 106 ARG A C 1
ATOM 885 O O . ARG A 1 106 ? 10.849 5.444 6.055 1.00 86.50 106 ARG A O 1
ATOM 892 N N . LYS A 1 107 ? 8.618 5.437 6.271 1.00 86.88 107 LYS A N 1
ATOM 893 C CA . LYS A 1 107 ? 8.509 6.599 7.150 1.00 86.88 107 LYS A CA 1
ATOM 894 C C . LYS A 1 107 ? 7.642 6.275 8.356 1.00 86.88 107 LYS A C 1
ATOM 896 O O . LYS A 1 107 ? 6.669 5.533 8.263 1.00 86.88 107 LYS A O 1
ATOM 901 N N . LEU A 1 108 ? 7.993 6.874 9.487 1.00 88.31 108 LEU A N 1
ATOM 902 C CA . LEU A 1 108 ? 7.110 7.000 10.639 1.00 88.31 108 LEU A CA 1
ATOM 903 C C . LEU A 1 108 ? 6.715 8.468 10.769 1.00 88.31 108 LEU A C 1
ATOM 905 O O . LEU A 1 108 ? 7.565 9.355 10.731 1.00 88.31 108 LEU A O 1
ATOM 909 N N . ASP A 1 109 ? 5.422 8.722 10.915 1.00 90.50 109 ASP A N 1
ATOM 910 C CA . ASP A 1 109 ? 4.877 10.061 11.105 1.00 90.50 109 ASP A CA 1
ATOM 911 C C . ASP A 1 109 ? 3.774 10.006 12.165 1.00 90.50 109 ASP A C 1
ATOM 913 O O . ASP A 1 109 ? 3.044 9.018 12.265 1.00 90.50 109 ASP A O 1
ATOM 917 N N . LYS A 1 110 ? 3.646 11.065 12.970 1.00 92.00 110 LYS A N 1
ATOM 918 C CA . LYS A 1 110 ? 2.624 11.127 14.025 1.00 92.00 110 LYS A CA 1
ATOM 919 C C . LYS A 1 110 ? 1.211 11.038 13.452 1.00 92.00 110 LYS A C 1
ATOM 921 O O . LYS A 1 110 ? 0.367 10.402 14.070 1.00 92.00 110 LYS A O 1
ATOM 926 N N . SER A 1 111 ? 0.978 11.576 12.255 1.00 91.19 111 SER A N 1
ATOM 927 C CA . SER A 1 111 ? -0.320 11.481 11.576 1.00 91.19 111 SER A CA 1
ATOM 928 C C . SER A 1 111 ? -0.748 10.032 11.307 1.00 91.19 111 SER A C 1
ATOM 930 O O . SER A 1 111 ? -1.937 9.751 11.228 1.00 91.19 111 SER A O 1
ATOM 932 N N . PHE A 1 112 ? 0.182 9.067 11.246 1.00 90.38 112 PHE A N 1
ATOM 933 C CA . PHE A 1 112 ? -0.143 7.652 10.991 1.00 90.38 112 PHE A CA 1
ATOM 934 C C . PHE A 1 112 ? -0.851 6.991 12.187 1.00 90.38 112 PHE A C 1
ATOM 936 O O . PHE A 1 112 ? -1.465 5.920 12.074 1.00 90.38 112 PHE A O 1
ATOM 943 N N . LEU A 1 113 ? -0.793 7.640 13.352 1.00 90.81 113 LEU A N 1
ATOM 944 C CA . LEU A 1 113 ? -1.534 7.24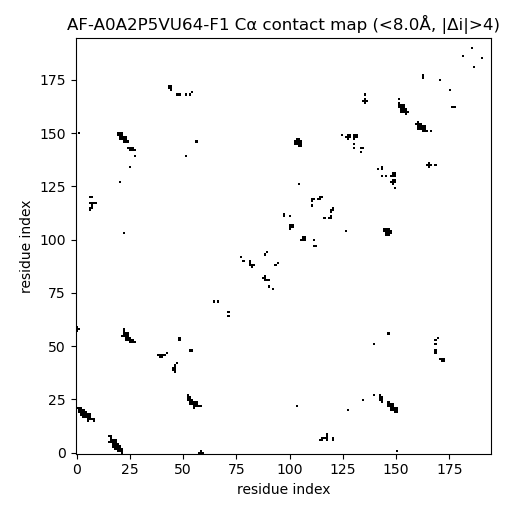7 14.541 1.00 90.81 113 LEU A CA 1
ATOM 945 C C . LEU A 1 113 ? -3.047 7.450 14.368 1.00 90.81 113 LEU A C 1
ATOM 947 O O . LEU A 1 113 ? -3.808 6.664 14.948 1.00 90.81 113 LEU A O 1
ATOM 951 N N . GLU A 1 114 ? -3.442 8.414 13.533 1.00 89.75 114 GLU A N 1
ATOM 952 C CA . GLU A 1 114 ? -4.810 8.883 13.266 1.00 89.75 114 GLU A CA 1
ATOM 953 C C . GLU A 1 114 ? -5.052 8.910 11.741 1.00 89.75 114 GLU A C 1
ATOM 955 O O . GLU A 1 114 ? -5.060 9.980 11.121 1.00 89.75 114 GLU A O 1
ATOM 960 N N . PRO A 1 115 ? -5.193 7.737 11.087 1.00 87.69 115 PRO A N 1
ATOM 961 C CA . PRO A 1 115 ? -5.369 7.654 9.634 1.00 87.69 115 PRO A CA 1
ATOM 962 C C . PRO A 1 115 ? -6.670 8.300 9.131 1.00 87.69 115 PRO A C 1
ATOM 964 O O . PRO A 1 115 ? -6.843 8.526 7.938 1.00 87.69 115 PRO A O 1
ATOM 967 N N . GLU A 1 116 ? -7.593 8.598 10.039 1.00 83.69 116 GLU A N 1
ATOM 968 C CA . GLU A 1 116 ? -8.800 9.384 9.824 1.00 83.69 116 GLU A CA 1
ATOM 969 C C . GLU A 1 116 ? -8.580 10.905 9.928 1.00 83.69 116 GLU A C 1
ATOM 971 O O . GLU A 1 116 ? -9.539 11.673 9.914 1.00 83.69 116 GLU A O 1
ATOM 976 N N . SER A 1 117 ? -7.345 11.383 10.053 1.00 86.62 117 SER A N 1
ATOM 977 C CA . SER A 1 117 ? -7.055 12.816 10.003 1.00 86.62 117 SER A CA 1
ATOM 978 C C . SER A 1 117 ? -6.837 13.269 8.560 1.00 86.62 117 SER A C 1
ATOM 980 O O . SER A 1 117 ? -6.185 12.587 7.774 1.00 86.62 117 SER A O 1
ATOM 982 N N . LEU A 1 118 ? -7.322 14.460 8.196 1.00 85.06 118 LEU A N 1
ATOM 983 C CA . LEU A 1 118 ? -7.049 15.043 6.873 1.00 85.06 118 LEU A CA 1
ATOM 984 C C . LEU A 1 118 ? -5.543 15.260 6.638 1.00 85.06 118 LEU A C 1
ATOM 986 O O . LEU A 1 118 ? -5.062 15.171 5.510 1.00 85.06 118 LEU A O 1
ATOM 990 N N . GLU A 1 119 ? -4.793 15.517 7.712 1.00 88.81 119 GLU A N 1
ATOM 991 C CA . GLU A 1 119 ? -3.336 15.621 7.675 1.00 88.81 119 GLU A CA 1
ATOM 992 C C . GLU A 1 119 ? -2.692 14.323 7.176 1.00 88.81 119 GLU A C 1
ATOM 994 O O . GLU A 1 119 ? -1.864 14.369 6.264 1.00 88.81 119 GLU A O 1
ATOM 999 N N . PHE A 1 120 ? -3.111 13.172 7.715 1.00 89.44 120 PHE A N 1
ATOM 1000 C CA . PHE A 1 120 ? -2.665 11.863 7.247 1.00 89.44 120 PHE A CA 1
ATOM 1001 C C . PHE A 1 120 ? -2.946 11.677 5.755 1.00 89.44 120 PHE A C 1
ATOM 1003 O O . PHE A 1 120 ? -2.042 11.314 5.001 1.00 89.44 120 PHE A O 1
ATOM 1010 N N . VAL A 1 121 ? -4.174 11.985 5.316 1.00 85.88 121 VAL A N 1
ATOM 1011 C CA . VAL A 1 121 ? -4.579 11.846 3.907 1.00 85.88 121 VAL A CA 1
ATOM 1012 C C . VAL A 1 121 ? -3.664 12.633 2.987 1.00 85.88 121 VAL A C 1
ATOM 1014 O O . VAL A 1 121 ? -3.126 12.080 2.030 1.00 85.88 121 VAL A O 1
ATOM 1017 N N . ARG A 1 122 ? -3.479 13.923 3.285 1.00 86.62 122 ARG A N 1
ATOM 1018 C CA . ARG A 1 122 ? -2.674 14.828 2.461 1.00 86.62 122 ARG A CA 1
ATOM 1019 C C . ARG A 1 122 ? -1.214 14.389 2.425 1.00 86.62 122 ARG A C 1
ATOM 1021 O O . ARG A 1 122 ? -0.617 14.407 1.356 1.00 86.62 122 ARG A O 1
ATOM 1028 N N . LYS A 1 123 ? -0.660 13.946 3.559 1.00 89.25 123 LYS A N 1
ATOM 1029 C CA . LYS A 1 123 ? 0.716 13.437 3.637 1.00 89.25 123 LYS A CA 1
ATOM 1030 C C . LYS A 1 123 ? 0.910 12.183 2.795 1.00 89.25 123 LYS A C 1
ATOM 1032 O O . LYS A 1 123 ? 1.827 12.152 1.986 1.00 89.25 123 LYS A O 1
ATOM 1037 N N . VAL A 1 124 ? 0.046 11.178 2.956 1.00 87.81 124 VAL A N 1
ATOM 1038 C CA . VAL A 1 124 ? 0.148 9.932 2.181 1.00 87.81 124 VAL A CA 1
ATOM 1039 C C . VAL A 1 124 ? -0.031 10.214 0.695 1.00 87.81 124 VAL A C 1
ATOM 1041 O O . VAL A 1 124 ? 0.788 9.758 -0.094 1.00 87.81 124 VAL A O 1
ATOM 1044 N N . LYS A 1 125 ? -1.046 11.004 0.321 1.00 85.81 125 LYS A N 1
ATOM 1045 C CA .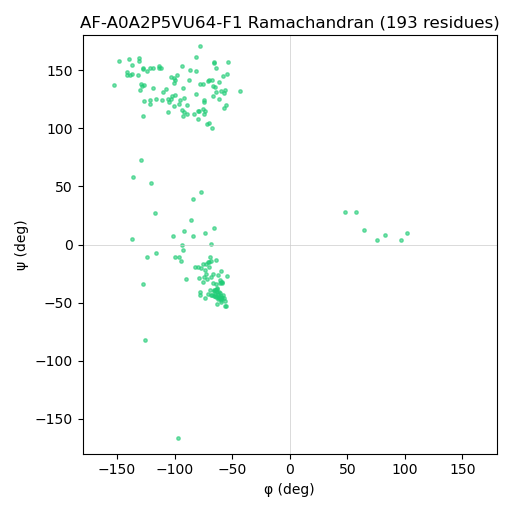 LYS A 1 125 ? -1.288 11.402 -1.070 1.00 85.81 125 LYS A CA 1
ATOM 1046 C C . LYS A 1 125 ? -0.054 12.069 -1.681 1.00 85.81 125 LYS A C 1
ATOM 1048 O O . LYS A 1 125 ? 0.427 11.620 -2.710 1.00 85.81 125 LYS A O 1
ATOM 1053 N N . HIS A 1 126 ? 0.477 13.091 -1.016 1.00 87.12 126 HIS A N 1
ATOM 1054 C CA . HIS A 1 126 ? 1.644 13.811 -1.507 1.00 87.12 126 HIS A CA 1
ATOM 1055 C C . HIS A 1 126 ? 2.857 12.888 -1.674 1.00 87.12 126 HIS A C 1
ATOM 1057 O O . HIS A 1 126 ? 3.498 12.915 -2.717 1.00 87.12 126 HIS A O 1
ATOM 1063 N N . SER A 1 127 ? 3.124 12.018 -0.692 1.00 87.00 127 SER A N 1
ATOM 1064 C CA . SER A 1 127 ? 4.232 11.065 -0.778 1.00 87.00 127 SER A CA 1
ATOM 1065 C C . SER A 1 127 ? 4.082 10.102 -1.954 1.00 87.00 127 SER A C 1
ATOM 1067 O O . SER A 1 127 ? 5.042 9.881 -2.679 1.00 87.00 127 SER A O 1
ATOM 1069 N N . VAL A 1 128 ? 2.896 9.531 -2.180 1.00 85.94 128 VAL A N 1
ATOM 1070 C CA . VAL A 1 128 ? 2.721 8.556 -3.267 1.00 85.94 128 VAL A CA 1
ATOM 1071 C C . VAL A 1 128 ? 2.727 9.184 -4.667 1.00 85.94 128 VAL A C 1
ATOM 1073 O O . VAL A 1 128 ? 3.060 8.491 -5.627 1.00 85.94 128 VAL A O 1
ATOM 1076 N N . GLU A 1 129 ? 2.371 10.468 -4.783 1.00 84.75 129 GLU A N 1
ATOM 1077 C CA . GLU A 1 129 ? 2.481 11.261 -6.015 1.00 84.75 129 GLU A CA 1
ATOM 1078 C C . GLU A 1 129 ? 3.947 11.605 -6.297 1.00 84.75 129 GLU A C 1
ATOM 1080 O O . GLU A 1 129 ? 4.436 11.341 -7.389 1.00 84.75 129 GLU A O 1
ATOM 1085 N N . GLU A 1 130 ? 4.687 12.061 -5.285 1.00 85.06 130 GLU A N 1
ATOM 1086 C CA . GLU A 1 130 ? 6.132 12.296 -5.388 1.00 85.06 130 GLU A CA 1
ATOM 1087 C C . GLU A 1 130 ? 6.885 11.018 -5.794 1.00 85.06 130 GLU A C 1
ATOM 1089 O O . GLU A 1 130 ? 7.746 11.041 -6.674 1.00 85.06 130 GLU A O 1
ATOM 1094 N N . TYR A 1 131 ? 6.536 9.870 -5.201 1.00 83.88 131 TYR A N 1
ATOM 1095 C CA . TYR A 1 131 ? 7.137 8.594 -5.589 1.00 83.88 131 TYR A CA 1
ATOM 1096 C C . TYR A 1 131 ? 6.749 8.173 -7.005 1.00 83.88 131 TYR A C 1
ATOM 1098 O O . TYR A 1 131 ? 7.576 7.563 -7.681 1.00 83.88 131 TYR A O 1
ATOM 1106 N N . TRP A 1 132 ? 5.537 8.495 -7.472 1.00 83.50 132 TRP A N 1
ATOM 1107 C CA . TRP A 1 132 ? 5.140 8.248 -8.863 1.00 83.50 132 TRP A CA 1
ATOM 1108 C C . TRP A 1 132 ? 6.023 9.026 -9.831 1.00 83.50 132 TRP A C 1
ATOM 1110 O O . TRP A 1 132 ? 6.547 8.438 -10.774 1.00 83.50 132 TRP A O 1
ATOM 1120 N N . ASP A 1 133 ? 6.263 10.304 -9.554 1.00 81.56 133 ASP A N 1
ATOM 1121 C CA . ASP A 1 133 ? 7.115 11.144 -10.395 1.00 81.56 133 ASP A CA 1
ATOM 1122 C C . ASP A 1 133 ? 8.566 10.639 -10.412 1.00 81.56 133 ASP A C 1
ATOM 1124 O O . ASP A 1 133 ? 9.198 10.592 -11.469 1.00 81.56 133 ASP A O 1
ATOM 1128 N N . LEU A 1 134 ? 9.085 10.185 -9.265 1.00 79.75 134 LEU A N 1
ATOM 1129 C CA . LEU A 1 134 ? 10.411 9.564 -9.179 1.00 79.75 134 LEU A CA 1
ATOM 1130 C C . LEU A 1 134 ? 10.496 8.243 -9.950 1.00 79.75 134 LEU A C 1
ATOM 1132 O O . LEU A 1 134 ? 11.515 7.984 -10.583 1.00 79.75 134 LEU A O 1
ATOM 1136 N N . TYR A 1 135 ? 9.441 7.427 -9.907 1.00 76.12 135 TYR A N 1
ATOM 1137 C CA . TYR A 1 135 ? 9.349 6.172 -10.655 1.00 76.12 135 TYR A CA 1
ATOM 1138 C C . TYR A 1 135 ? 9.233 6.406 -12.168 1.00 76.12 135 TYR A C 1
ATOM 1140 O O . TYR A 1 135 ? 9.807 5.667 -12.963 1.00 76.12 135 TYR A O 1
ATOM 1148 N N . ALA A 1 136 ? 8.470 7.421 -12.576 1.00 76.62 136 ALA A N 1
ATOM 1149 C CA . ALA A 1 136 ? 8.258 7.769 -13.977 1.00 76.62 136 ALA A CA 1
ATOM 1150 C C . ALA A 1 136 ? 9.469 8.478 -14.610 1.00 76.62 136 ALA A C 1
ATOM 1152 O O . ALA A 1 136 ? 9.552 8.571 -15.835 1.00 76.62 136 ALA A O 1
ATOM 1153 N N . CYS A 1 137 ? 10.394 8.989 -13.793 1.00 75.31 137 CYS A N 1
ATOM 1154 C CA . CYS A 1 137 ? 11.616 9.638 -14.248 1.00 75.31 137 CYS A CA 1
ATOM 1155 C C . CYS A 1 137 ? 12.653 8.611 -14.738 1.00 75.31 137 CYS A C 1
ATOM 1157 O O . CYS A 1 137 ? 12.903 7.606 -14.080 1.00 75.31 137 CYS A O 1
ATOM 1159 N N . GLU A 1 138 ? 13.337 8.892 -15.853 1.00 63.38 138 GLU A N 1
ATOM 1160 C CA . GLU A 1 138 ? 14.342 7.970 -16.411 1.00 63.38 138 GLU A CA 1
ATOM 1161 C C . GLU A 1 138 ? 15.623 7.853 -15.555 1.00 63.38 138 GLU A C 1
ATOM 1163 O O . GLU A 1 138 ? 16.439 6.950 -15.758 1.00 63.38 138 GLU A O 1
ATOM 1168 N N . SER A 1 139 ? 15.852 8.770 -14.605 1.00 65.50 139 SER A N 1
ATOM 1169 C CA . SER A 1 139 ? 17.102 8.815 -13.844 1.00 65.50 139 SER A CA 1
ATOM 1170 C C . SER A 1 139 ? 17.131 7.777 -12.711 1.00 65.50 139 SER A C 1
ATOM 1172 O O . SER A 1 139 ? 16.528 7.971 -11.655 1.00 65.50 139 SER A O 1
ATOM 1174 N N . LEU A 1 140 ? 17.942 6.729 -12.882 1.00 56.53 140 LEU A N 1
ATOM 1175 C CA . LEU A 1 140 ? 18.207 5.662 -11.896 1.00 56.53 140 LEU A CA 1
ATOM 1176 C C . LEU A 1 140 ? 19.004 6.109 -10.655 1.00 56.53 140 LEU A C 1
ATOM 1178 O O . LEU A 1 140 ? 19.333 5.295 -9.785 1.00 56.53 140 LEU A O 1
ATOM 1182 N N . ASP A 1 141 ? 19.367 7.389 -10.566 1.00 59.31 141 ASP A N 1
ATOM 1183 C CA . ASP A 1 141 ? 20.165 7.881 -9.448 1.00 59.31 141 ASP A CA 1
ATOM 1184 C C . ASP A 1 141 ? 19.374 8.001 -8.146 1.00 59.31 141 ASP A C 1
ATOM 1186 O O . ASP A 1 141 ? 19.955 7.898 -7.060 1.00 59.31 141 ASP A O 1
ATOM 1190 N N . ASN A 1 142 ? 18.050 8.098 -8.236 1.00 55.16 142 ASN A N 1
ATOM 1191 C CA . ASN A 1 142 ? 17.196 8.267 -7.075 1.00 55.16 142 ASN A CA 1
ATOM 1192 C C . ASN A 1 142 ? 16.729 6.908 -6.555 1.00 55.16 142 ASN A C 1
ATOM 1194 O O . ASN A 1 142 ? 15.976 6.187 -7.203 1.00 55.16 142 ASN A O 1
ATOM 1198 N N . LYS A 1 143 ? 17.174 6.557 -5.343 1.00 60.34 143 LYS A N 1
ATOM 1199 C CA . LYS A 1 143 ? 16.595 5.441 -4.591 1.00 60.34 143 LYS A CA 1
ATOM 1200 C C . LYS A 1 143 ? 15.103 5.720 -4.429 1.00 60.34 143 LYS A C 1
ATOM 1202 O O . LYS A 1 143 ? 14.752 6.687 -3.752 1.00 60.34 143 LYS A O 1
ATOM 1207 N N . LEU A 1 144 ? 14.236 4.873 -4.978 1.00 63.25 144 LEU A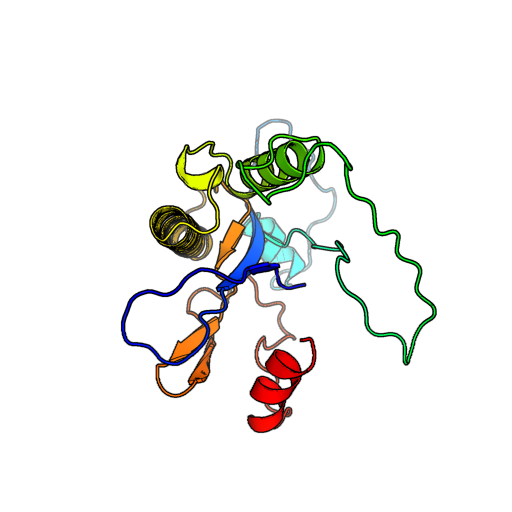 N 1
ATOM 1208 C CA . LEU A 1 144 ? 12.844 4.878 -4.555 1.00 63.25 144 LEU A CA 1
ATOM 1209 C C . LEU A 1 144 ? 12.831 4.382 -3.105 1.00 63.25 144 LEU A C 1
ATOM 1211 O O . LEU A 1 144 ? 13.020 3.202 -2.822 1.00 63.25 144 LEU A O 1
ATOM 1215 N N . LEU A 1 145 ? 12.735 5.317 -2.159 1.00 70.06 145 LEU A N 1
ATOM 1216 C CA . LEU A 1 145 ? 12.819 4.990 -0.737 1.00 70.06 145 LEU A CA 1
ATOM 1217 C C . LEU A 1 145 ? 11.558 4.288 -0.239 1.00 70.06 145 LEU A C 1
ATOM 1219 O O . LEU A 1 145 ? 11.602 3.686 0.820 1.00 70.06 145 LEU A O 1
ATOM 1223 N N . SER A 1 146 ? 10.456 4.356 -0.978 1.00 77.25 146 SER A N 1
ATOM 1224 C CA . SER A 1 146 ? 9.144 3.830 -0.617 1.00 77.25 146 SER A CA 1
ATOM 1225 C C . SER A 1 146 ? 8.685 2.824 -1.659 1.00 77.25 146 SER A C 1
ATOM 1227 O O . SER A 1 146 ? 9.048 2.915 -2.827 1.00 77.25 146 SER A O 1
ATOM 1229 N N . HIS A 1 147 ? 7.863 1.876 -1.229 1.00 82.19 147 HIS A N 1
ATOM 1230 C CA . HIS A 1 147 ? 7.226 0.910 -2.110 1.00 82.19 147 HIS A CA 1
ATOM 1231 C C . HIS A 1 147 ? 5.826 1.347 -2.533 1.00 82.19 147 HIS A C 1
ATOM 1233 O O . HIS A 1 147 ? 5.272 0.739 -3.438 1.00 82.19 147 HIS A O 1
ATOM 1239 N N . LEU A 1 148 ? 5.218 2.340 -1.874 1.00 85.38 148 LEU A N 1
ATOM 1240 C CA . LEU A 1 148 ? 3.858 2.785 -2.174 1.00 85.38 148 LEU A CA 1
ATOM 1241 C C . LEU A 1 148 ? 3.861 3.921 -3.192 1.00 85.38 148 LEU A C 1
ATOM 1243 O O . LEU A 1 148 ? 4.479 4.957 -2.951 1.00 85.38 148 LEU A O 1
ATOM 1247 N N . LEU A 1 149 ? 3.113 3.745 -4.278 1.00 84.38 149 LEU A N 1
ATOM 1248 C CA . LEU A 1 149 ? 2.915 4.754 -5.314 1.00 84.38 149 LEU A CA 1
ATOM 1249 C C . LEU A 1 149 ? 1.440 4.927 -5.641 1.00 84.38 149 LEU A C 1
ATOM 1251 O O . LEU A 1 149 ? 0.631 4.016 -5.428 1.00 84.38 149 LEU A O 1
ATOM 1255 N N . SER A 1 150 ? 1.103 6.085 -6.202 1.00 83.50 150 SER A N 1
ATOM 1256 C CA . SER A 1 150 ? -0.207 6.304 -6.800 1.00 83.50 150 SER A CA 1
ATOM 1257 C C . SER A 1 150 ? -0.449 5.251 -7.872 1.00 83.50 150 SER A C 1
ATOM 1259 O O . SER A 1 150 ? 0.422 4.971 -8.695 1.00 83.50 150 SER A O 1
ATOM 1261 N N . TYR A 1 151 ? -1.633 4.640 -7.851 1.00 82.44 151 TYR A N 1
ATOM 1262 C CA . TYR A 1 151 ? -2.049 3.797 -8.963 1.00 82.44 151 TYR A CA 1
ATOM 1263 C C . TYR A 1 151 ? -2.111 4.670 -10.227 1.00 82.44 151 TYR A C 1
ATOM 1265 O O . TYR A 1 151 ? -2.577 5.807 -10.121 1.00 82.44 151 TYR A O 1
ATOM 1273 N N . PRO A 1 152 ? -1.668 4.185 -11.402 1.00 81.12 152 PRO A N 1
ATOM 1274 C CA . PRO A 1 152 ? -1.409 5.022 -12.574 1.00 81.12 152 PRO A CA 1
ATOM 1275 C C . PRO A 1 152 ? -2.671 5.461 -13.335 1.00 81.12 152 PRO A C 1
ATOM 1277 O O . PRO A 1 152 ? -2.735 5.389 -14.562 1.00 81.12 152 PRO A O 1
ATOM 1280 N N . ILE A 1 153 ? -3.694 5.909 -12.607 1.00 80.12 153 ILE A N 1
ATOM 1281 C CA . ILE A 1 153 ? -4.928 6.468 -13.149 1.00 80.12 153 ILE A CA 1
ATOM 1282 C C . ILE A 1 153 ? -5.230 7.820 -12.496 1.00 80.12 153 ILE A C 1
ATOM 1284 O O . ILE A 1 153 ? -5.109 7.989 -11.283 1.00 80.12 153 ILE A O 1
ATOM 1288 N N . GLY A 1 154 ? -5.664 8.777 -13.306 1.00 77.31 154 GLY A N 1
ATOM 1289 C CA . GLY A 1 154 ? -6.281 10.022 -12.874 1.00 77.31 154 GLY A CA 1
ATOM 1290 C C . GLY A 1 154 ? -7.800 9.913 -12.944 1.00 77.31 154 GLY A C 1
ATOM 1291 O O . GLY A 1 154 ? -8.339 9.255 -13.832 1.00 77.31 154 GLY A O 1
ATOM 1292 N N . VAL A 1 155 ? -8.493 10.572 -12.017 1.00 78.75 155 VAL A N 1
ATOM 1293 C CA . VAL A 1 155 ? -9.957 10.687 -12.033 1.00 78.75 155 VAL A CA 1
ATOM 1294 C C . VAL A 1 155 ? -10.326 12.164 -12.072 1.00 78.75 155 VAL A C 1
ATOM 1296 O O . VAL A 1 155 ? -9.934 12.917 -11.177 1.00 78.75 155 VAL A O 1
ATOM 1299 N N . SER A 1 156 ? -11.048 12.598 -13.102 1.00 75.44 156 SER A N 1
ATOM 1300 C CA . SER A 1 156 ? -11.515 13.984 -13.221 1.00 75.44 156 SER A CA 1
ATOM 1301 C C . SER A 1 156 ? -12.739 14.257 -12.342 1.00 75.44 156 SER A C 1
ATOM 1303 O O . SER A 1 156 ? -13.328 13.362 -11.733 1.00 75.44 156 SER A O 1
ATOM 1305 N N . SER A 1 157 ? -13.122 15.530 -12.231 1.00 75.56 157 SER A N 1
ATOM 1306 C CA . SER A 1 157 ? -14.213 15.988 -11.360 1.00 75.56 157 SER A CA 1
ATOM 1307 C C . SER A 1 157 ? -15.588 15.406 -11.718 1.00 75.56 157 SER A C 1
ATOM 1309 O O . SER A 1 157 ? -16.446 15.270 -10.843 1.00 75.56 157 SER A O 1
ATOM 1311 N N . ASP A 1 158 ? -15.796 15.040 -12.979 1.00 77.62 158 ASP A N 1
ATOM 1312 C CA . ASP A 1 158 ? -16.978 14.347 -13.494 1.00 77.62 158 ASP A CA 1
ATOM 1313 C C . ASP A 1 158 ? -16.960 12.830 -13.217 1.00 77.62 158 ASP A C 1
ATOM 1315 O O . ASP A 1 158 ? -18.027 12.214 -13.130 1.00 77.62 158 ASP A O 1
ATOM 1319 N N . GLY A 1 159 ? -15.785 12.258 -12.937 1.00 72.69 159 GLY A N 1
ATOM 1320 C CA . GLY A 1 159 ? -15.572 10.835 -12.668 1.00 72.69 159 GLY A CA 1
ATOM 1321 C C . GLY A 1 159 ? -14.990 10.048 -13.844 1.00 72.69 159 GLY A C 1
ATOM 1322 O O . GLY A 1 159 ? -14.954 8.821 -13.768 1.00 72.69 159 GLY A O 1
ATOM 1323 N N . GLU A 1 160 ? -14.546 10.717 -14.914 1.00 79.44 160 GLU A N 1
ATOM 1324 C CA . GLU A 1 160 ? -13.823 10.070 -16.015 1.00 79.44 160 GLU A CA 1
ATOM 1325 C C 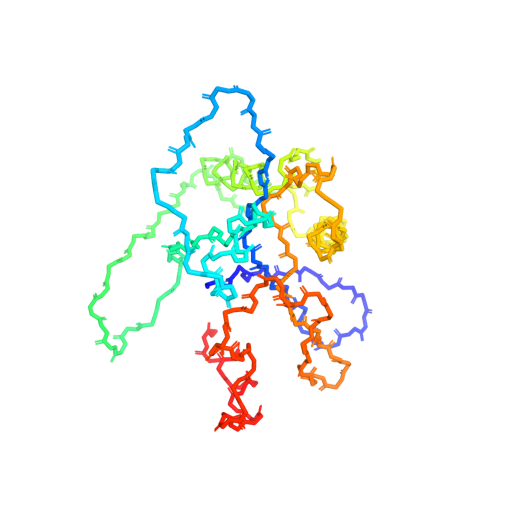. GLU A 1 160 ? -12.460 9.552 -15.525 1.00 79.44 160 GLU A C 1
ATOM 1327 O O . GLU A 1 160 ? -11.747 10.244 -14.794 1.00 79.44 160 GLU A O 1
ATOM 1332 N N . VAL A 1 161 ? -12.094 8.329 -15.917 1.00 78.62 161 VAL A N 1
ATOM 1333 C CA . VAL A 1 161 ? -10.817 7.698 -15.552 1.00 78.62 161 VAL A CA 1
ATOM 1334 C C . VAL A 1 161 ? -9.861 7.784 -16.737 1.00 78.62 161 VAL A C 1
ATOM 1336 O O . VAL A 1 161 ? -10.211 7.372 -17.840 1.00 78.62 161 VAL A O 1
ATOM 1339 N N . LYS A 1 162 ? -8.650 8.299 -16.511 1.00 79.25 162 LYS A N 1
ATOM 1340 C CA . LYS A 1 162 ? -7.595 8.450 -17.527 1.00 79.25 162 LYS A CA 1
ATOM 1341 C C . LYS A 1 162 ? -6.293 7.829 -17.050 1.00 79.25 162 LYS A C 1
ATOM 1343 O O . LYS A 1 162 ? -6.031 7.796 -15.854 1.00 79.25 162 LYS A O 1
ATOM 1348 N N . GLU A 1 163 ? -5.470 7.356 -17.974 1.00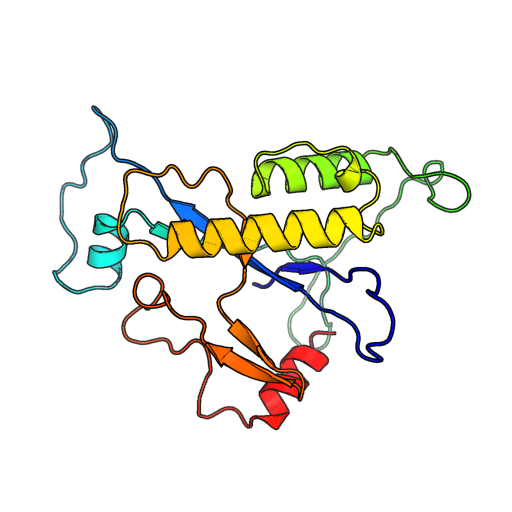 76.88 163 GLU A N 1
ATOM 1349 C CA . GLU A 1 163 ? -4.120 6.882 -17.661 1.00 76.88 163 GLU A CA 1
ATOM 1350 C C . GLU A 1 163 ? -3.193 8.055 -17.297 1.00 76.88 163 GLU A C 1
ATOM 1352 O O . GLU A 1 163 ? -3.268 9.126 -17.904 1.00 76.88 163 GLU A O 1
ATOM 1357 N N . LEU A 1 164 ? -2.319 7.859 -16.304 1.00 72.25 164 LEU A N 1
ATOM 1358 C CA . LEU A 1 164 ? -1.262 8.824 -15.981 1.00 72.25 164 LEU A CA 1
ATOM 1359 C C . LEU A 1 164 ? -0.059 8.660 -16.924 1.00 72.25 164 LEU A C 1
ATOM 1361 O O . LEU A 1 164 ? 0.249 7.562 -17.390 1.00 72.25 164 LEU A O 1
ATOM 1365 N N . ALA A 1 165 ? 0.648 9.760 -17.190 1.00 70.50 165 ALA A N 1
ATOM 1366 C CA . ALA A 1 165 ? 1.911 9.730 -17.928 1.00 70.50 165 ALA A CA 1
ATOM 1367 C C . ALA A 1 165 ? 2.992 8.944 -17.151 1.00 70.50 165 ALA A C 1
ATOM 1369 O O . ALA A 1 165 ? 2.947 8.887 -15.923 1.00 70.50 165 ALA A O 1
ATOM 1370 N N . GLY A 1 166 ? 3.961 8.342 -17.855 1.00 66.25 166 GLY A N 1
ATOM 1371 C CA . GLY A 1 166 ? 5.042 7.540 -17.244 1.00 66.25 166 GLY A CA 1
ATOM 1372 C C . GLY A 1 166 ? 4.803 6.022 -17.221 1.00 66.25 166 GLY A C 1
ATOM 1373 O O . GLY A 1 166 ? 5.619 5.258 -16.711 1.00 66.25 166 GLY A O 1
ATOM 1374 N N . LEU A 1 167 ? 3.704 5.552 -17.818 1.00 66.12 167 LEU A N 1
ATOM 1375 C CA . LEU A 1 167 ? 3.340 4.131 -17.887 1.00 66.12 167 LEU A CA 1
ATOM 1376 C C . LEU A 1 167 ? 4.236 3.271 -18.791 1.00 66.12 167 LEU A C 1
ATOM 1378 O O . LEU A 1 167 ? 4.118 2.045 -18.767 1.00 66.12 167 LEU A O 1
ATOM 1382 N N . GLU A 1 168 ? 5.116 3.868 -19.592 1.00 62.94 168 GLU A N 1
ATOM 1383 C CA . GLU A 1 168 ? 5.926 3.160 -20.594 1.00 62.94 168 GLU A CA 1
ATOM 1384 C C . GLU A 1 168 ? 6.816 2.067 -19.977 1.00 62.94 168 GLU A C 1
ATOM 1386 O O . GLU A 1 168 ? 6.981 0.999 -20.572 1.00 62.94 168 GLU A O 1
ATOM 1391 N N . TYR A 1 169 ? 7.290 2.280 -18.744 1.00 57.16 169 TYR A N 1
ATOM 1392 C CA . TYR A 1 169 ? 8.105 1.319 -17.990 1.00 57.16 169 TYR A CA 1
ATOM 1393 C C . TYR A 1 169 ? 7.297 0.191 -17.344 1.00 57.16 169 TYR A C 1
ATOM 1395 O O . TYR A 1 169 ? 7.803 -0.918 -17.183 1.00 57.16 169 TYR A O 1
ATOM 1403 N N . LEU A 1 170 ? 6.034 0.450 -16.994 1.00 59.41 170 LEU A N 1
ATOM 1404 C CA . LEU A 1 170 ? 5.110 -0.574 -16.488 1.00 59.41 170 LEU A CA 1
ATOM 1405 C C . LEU A 1 170 ? 4.463 -1.375 -17.621 1.00 59.41 170 LEU A C 1
ATOM 1407 O O . LEU A 1 170 ? 3.948 -2.475 -17.403 1.00 59.41 170 LEU A O 1
ATOM 1411 N N . ARG A 1 171 ? 4.479 -0.831 -18.842 1.00 54.59 171 ARG A N 1
ATOM 1412 C CA . ARG A 1 171 ? 3.849 -1.434 -20.008 1.00 54.59 171 ARG A CA 1
ATOM 1413 C C . ARG A 1 171 ? 4.624 -2.681 -20.427 1.00 54.59 171 ARG A C 1
ATOM 1415 O O . ARG A 1 171 ? 5.664 -2.635 -21.091 1.00 54.59 171 ARG A O 1
ATOM 1422 N N . THR A 1 172 ? 4.063 -3.844 -20.118 1.00 49.28 172 THR A N 1
ATOM 1423 C CA . THR A 1 172 ? 4.320 -5.025 -20.946 1.00 49.28 172 THR A CA 1
ATOM 1424 C C . THR A 1 172 ? 3.666 -4.784 -22.313 1.00 49.28 172 THR A C 1
ATOM 1426 O O . THR A 1 172 ? 2.593 -4.184 -22.363 1.00 49.28 172 THR A O 1
ATOM 1429 N N . PRO A 1 173 ? 4.266 -5.193 -23.444 1.00 45.22 173 PRO A N 1
ATOM 1430 C CA . PRO A 1 173 ? 3.791 -4.821 -24.784 1.00 45.22 173 PRO A CA 1
ATOM 1431 C C . PRO A 1 173 ? 2.404 -5.387 -25.177 1.00 45.22 173 PRO A C 1
ATOM 1433 O O . PRO A 1 173 ? 2.056 -5.364 -26.351 1.00 45.22 173 PRO A O 1
ATOM 1436 N N . LYS A 1 174 ? 1.612 -5.913 -24.230 1.00 46.47 174 LYS A N 1
ATOM 1437 C CA . LYS A 1 174 ? 0.310 -6.557 -24.468 1.00 46.47 174 LYS A CA 1
ATOM 1438 C C . LYS A 1 174 ? -0.800 -6.191 -23.470 1.00 46.47 174 LYS A C 1
ATOM 1440 O O . LYS A 1 174 ? -1.866 -6.790 -23.554 1.00 46.47 174 LYS A O 1
ATOM 1445 N N . VAL A 1 175 ? -0.579 -5.276 -22.522 1.00 51.69 175 VAL A N 1
ATOM 1446 C CA . VAL A 1 175 ? -1.588 -4.951 -21.496 1.00 51.69 175 VAL A CA 1
ATOM 1447 C C . VAL A 1 175 ? -1.831 -3.446 -21.458 1.00 51.69 175 VAL A C 1
ATOM 1449 O O . VAL A 1 175 ? -0.953 -2.686 -21.053 1.00 51.69 175 VAL A O 1
ATOM 1452 N N . GLU A 1 176 ? -3.020 -3.036 -21.892 1.00 56.12 176 GLU A N 1
ATOM 1453 C CA . GLU A 1 176 ? -3.583 -1.712 -21.609 1.00 56.12 176 GLU A CA 1
ATOM 1454 C C . GLU A 1 176 ? -4.131 -1.716 -20.174 1.00 56.12 176 GLU A C 1
ATOM 1456 O O . GLU A 1 176 ? -4.707 -2.717 -19.733 1.00 56.12 176 GLU A O 1
ATOM 1461 N N . PHE A 1 177 ? -3.913 -0.636 -19.416 1.00 55.75 177 PHE A N 1
ATOM 1462 C CA . PHE A 1 177 ? -4.409 -0.554 -18.035 1.00 55.75 177 PHE A CA 1
ATOM 1463 C C . PHE A 1 177 ? -5.915 -0.302 -18.006 1.00 55.75 177 PHE A C 1
ATOM 1465 O O . PHE A 1 177 ? -6.612 -0.798 -17.119 1.00 55.75 177 PHE A O 1
ATOM 1472 N N . LEU A 1 178 ? -6.410 0.426 -19.004 1.00 55.19 178 LEU A N 1
ATOM 1473 C CA . LEU A 1 178 ? -7.826 0.568 -19.297 1.00 55.19 178 LEU A CA 1
ATOM 1474 C C . LEU A 1 178 ? -8.170 -0.366 -20.457 1.00 55.19 178 LEU A C 1
ATOM 1476 O O . LEU A 1 178 ? -7.608 -0.241 -21.537 1.00 55.19 178 LEU A O 1
ATOM 1480 N N . ASN A 1 179 ? -9.075 -1.323 -20.243 1.00 53.06 179 ASN A N 1
ATOM 1481 C CA . ASN A 1 179 ? -9.515 -2.209 -21.319 1.00 53.06 179 ASN A CA 1
ATOM 1482 C C . ASN A 1 179 ? -10.556 -1.469 -22.181 1.00 53.06 179 ASN A C 1
ATOM 1484 O O . ASN A 1 179 ? -11.659 -1.222 -21.688 1.00 53.06 179 ASN A O 1
ATOM 1488 N N . PRO A 1 180 ? -10.277 -1.167 -23.459 1.00 49.53 180 PRO A N 1
ATOM 1489 C CA . PRO A 1 180 ? -11.167 -0.386 -24.318 1.00 49.53 180 PRO A CA 1
ATOM 1490 C C . PRO A 1 180 ? -12.471 -1.118 -24.668 1.00 49.53 180 PRO A C 1
ATOM 1492 O O . PRO A 1 180 ? -13.413 -0.491 -25.141 1.00 49.53 180 PRO A O 1
ATOM 1495 N N . ASN A 1 181 ? -12.549 -2.433 -24.426 1.00 45.88 181 ASN A N 1
ATOM 1496 C CA . ASN A 1 181 ? -13.743 -3.244 -24.682 1.00 45.88 181 ASN A CA 1
ATOM 1497 C C . ASN A 1 181 ? -14.674 -3.375 -23.465 1.00 45.88 181 ASN A C 1
ATOM 1499 O O . ASN A 1 181 ? -15.736 -3.988 -23.571 1.00 45.88 181 ASN A O 1
ATOM 1503 N N . LEU A 1 182 ? -14.286 -2.845 -22.302 1.00 46.91 182 LEU A N 1
ATOM 1504 C CA . LEU A 1 182 ? -15.168 -2.765 -21.142 1.00 46.91 182 LEU A CA 1
ATOM 1505 C C . LEU A 1 182 ? -15.934 -1.445 -21.215 1.00 46.91 182 LEU A C 1
ATOM 1507 O O . LEU A 1 182 ? -15.325 -0.378 -21.199 1.00 46.91 182 LEU A O 1
ATOM 1511 N N . ASP A 1 183 ? -17.265 -1.531 -21.269 1.00 39.09 183 ASP A N 1
ATOM 1512 C CA . ASP A 1 183 ? -18.170 -0.379 -21.221 1.00 39.09 183 ASP A CA 1
ATOM 1513 C C . ASP A 1 183 ? -17.699 0.618 -20.131 1.00 39.09 183 ASP A C 1
ATOM 1515 O O . ASP A 1 183 ? -17.367 0.197 -19.014 1.00 39.09 183 ASP A O 1
ATOM 1519 N N . PRO A 1 184 ? -17.605 1.933 -20.402 1.00 44.41 184 PRO A N 1
ATOM 1520 C CA . PRO A 1 184 ? -17.269 2.924 -19.376 1.00 44.41 184 PRO A CA 1
ATOM 1521 C C . PRO A 1 184 ? -18.200 2.847 -18.152 1.00 44.41 184 PRO A C 1
ATOM 1523 O O . PRO A 1 184 ? -17.768 3.117 -17.026 1.00 44.41 184 PRO A O 1
ATOM 1526 N N . SER A 1 185 ? -19.444 2.381 -18.333 1.00 38.12 185 SER A N 1
ATOM 1527 C CA . SER A 1 185 ? -20.353 2.072 -17.226 1.00 38.12 185 SER A CA 1
ATOM 1528 C C . SER A 1 185 ? -19.833 0.931 -16.343 1.00 38.12 185 SER A C 1
ATOM 1530 O O . SER A 1 185 ? -19.978 1.008 -15.128 1.00 38.12 185 SER A O 1
ATOM 1532 N N . PHE A 1 186 ? -19.142 -0.062 -16.917 1.00 38.41 186 PHE A N 1
ATOM 1533 C CA . PHE A 1 186 ? -18.486 -1.176 -16.231 1.00 38.41 186 PHE A CA 1
ATOM 1534 C C . PHE A 1 186 ? -17.204 -0.767 -15.514 1.00 38.41 186 PHE A C 1
ATOM 1536 O O . PHE A 1 186 ? -16.903 -1.379 -14.504 1.00 38.41 186 PHE A O 1
ATOM 1543 N N . HIS A 1 187 ? -16.462 0.257 -15.941 1.00 42.22 187 HIS A N 1
ATOM 1544 C CA . HIS A 1 187 ? -15.318 0.749 -15.153 1.00 42.22 187 HIS A CA 1
ATOM 1545 C C . HIS A 1 187 ? -15.795 1.397 -13.853 1.00 42.22 187 HIS A C 1
ATOM 1547 O O . HIS A 1 187 ? -15.279 1.096 -12.778 1.00 42.22 187 HIS A O 1
ATOM 1553 N N . SER A 1 188 ? -16.856 2.205 -13.941 1.00 36.06 188 SER A N 1
ATOM 1554 C CA . SER A 1 188 ? -17.562 2.718 -12.769 1.00 36.06 188 SER A CA 1
ATOM 1555 C C . SER A 1 188 ? -18.208 1.582 -11.973 1.00 36.06 188 SER A C 1
ATOM 1557 O O . SER A 1 188 ? -18.049 1.537 -10.758 1.00 36.06 188 SER A O 1
ATOM 1559 N N . HIS A 1 189 ? -18.879 0.621 -12.622 1.00 30.67 189 HIS A N 1
ATOM 1560 C CA . HIS A 1 189 ? -19.562 -0.472 -11.931 1.00 30.67 189 HIS A CA 1
ATOM 1561 C C . HIS A 1 189 ? -18.609 -1.483 -11.301 1.00 30.67 189 HIS A C 1
ATOM 1563 O O . HIS A 1 189 ? -18.865 -1.806 -10.164 1.00 30.67 189 HIS A O 1
ATOM 1569 N N . TYR A 1 190 ? -17.511 -1.923 -11.923 1.00 32.91 190 TYR A N 1
ATOM 1570 C CA . TYR A 1 190 ? -16.514 -2.819 -11.309 1.00 32.91 190 TYR A CA 1
ATOM 1571 C C . TYR A 1 190 ? -15.778 -2.137 -10.153 1.00 32.91 190 TYR A C 1
ATOM 1573 O O . TYR A 1 190 ? -15.583 -2.749 -9.103 1.00 32.91 190 TYR A O 1
ATOM 1581 N N . LEU A 1 191 ? -15.425 -0.852 -10.293 1.00 34.06 191 LEU A N 1
ATOM 1582 C CA . LEU A 1 191 ? -14.887 -0.064 -9.176 1.00 34.06 191 LEU A CA 1
ATOM 1583 C C . LEU A 1 191 ? -15.938 0.157 -8.069 1.00 34.06 191 LEU A C 1
ATOM 1585 O O . LEU A 1 191 ? -15.570 0.319 -6.904 1.00 34.06 191 LEU A O 1
ATOM 1589 N N . ASN A 1 192 ? -17.232 0.111 -8.414 1.00 30.39 192 ASN A N 1
ATOM 1590 C CA . ASN A 1 192 ? -18.358 0.211 -7.484 1.00 30.39 192 ASN A CA 1
ATOM 1591 C C . ASN A 1 192 ? -18.956 -1.134 -7.010 1.00 30.39 192 ASN A C 1
ATOM 1593 O O . ASN A 1 192 ? -19.738 -1.122 -6.065 1.00 30.39 192 ASN A O 1
ATOM 1597 N N . SER A 1 193 ? -18.598 -2.273 -7.608 1.00 28.66 193 SER A N 1
ATOM 1598 C CA . SER A 1 193 ? -19.171 -3.607 -7.350 1.00 28.66 193 SER A CA 1
ATOM 1599 C C . SER A 1 193 ? -18.159 -4.588 -6.767 1.00 28.66 193 SER A C 1
ATOM 1601 O O . SER A 1 193 ? -18.542 -5.667 -6.339 1.00 28.66 193 SER A O 1
ATOM 1603 N N . VAL A 1 194 ? -16.879 -4.209 -6.700 1.00 28.72 194 VAL A N 1
ATOM 1604 C CA . VAL A 1 194 ? -15.890 -4.780 -5.761 1.00 28.72 194 VAL A CA 1
ATOM 1605 C C . VAL A 1 194 ? -15.960 -4.033 -4.403 1.00 28.72 194 VAL A C 1
ATOM 1607 O O . VAL A 1 194 ? -15.008 -4.003 -3.623 1.00 28.72 194 VAL A O 1
ATOM 1610 N N . ILE A 1 195 ? -17.091 -3.366 -4.128 1.00 30.16 195 ILE A N 1
ATOM 1611 C CA . ILE A 1 195 ? -17.425 -2.691 -2.863 1.00 30.16 195 ILE A CA 1
ATOM 1612 C C . ILE A 1 195 ? -18.237 -3.630 -1.987 1.00 30.16 195 ILE A C 1
ATOM 1614 O O . ILE A 1 195 ? -19.229 -4.180 -2.505 1.00 30.16 195 ILE A O 1
#

Organism: Gossypium barbadense (NCBI:txid3634)

Mean predicted aligned error: 11.58 Å

pLDDT: mean 72.37, std 17.0, range [28.66, 92.75]

InterPro domains:
  IPR015679 Phospholipase D family [PTHR18896] (41-168)
  IPR024632 Phospholipase D, C-terminal [PF12357] (109-169)